Protein AF-A0A178X911-F1 (afdb_monomer)

Nearest PDB structures (foldseek):
  9etn-assembly1_A  TM=5.169E-01  e=2.198E-03  Mus musculus
  8qx8-assembly1_A  TM=4.853E-01  e=6.079E+00  Saccharomyces cerevisiae
  7n9f-assembly1_e  TM=3.661E-01  e=4.389E+00  Saccharomyces cerevisiae
  4buj-assembly2_H  TM=4.166E-01  e=6.418E+00  Saccharomyces cerevisiae S288C
  3ei3-assembly1_A  TM=2.726E-01  e=3.346E+00  Homo sapiens

Mean predicted aligned error: 11.57 Å

Radius of gyration: 20.61 Å; Cα contacts (8 Å, |Δi|>4): 401; chains: 1; bounding box: 61×50×38 Å

Solvent-accessible surface area (backbone atoms only — not comparable to full-atom values): 11029 Å² total; per-residue (Å²): 137,66,86,48,80,48,73,46,101,82,73,49,73,49,86,52,80,59,61,77,44,101,82,69,53,78,57,88,73,91,62,92,77,52,88,87,72,81,51,74,84,71,91,68,55,75,89,32,54,48,74,44,25,56,84,43,82,86,43,62,14,51,30,45,40,38,73,42,35,17,28,32,39,26,43,53,45,87,58,60,95,84,44,80,43,70,50,80,39,68,48,38,37,80,42,45,99,89,44,29,47,86,34,50,45,71,35,26,63,86,44,80,61,23,30,15,48,29,43,39,36,72,37,37,21,24,34,35,29,43,55,68,70,40,94,32,83,48,36,65,49,80,38,76,51,40,28,46,73,68,77,43,56,22,88,37,55,48,60,47,53,79,86,74,79,62,26,26,16,49,30,42,56,44,91,91,74,50,73,49,76,46,82,61,82,86,63,81,78

Sequence (189 aa):
MHTWRAPDAKGGTHNVEFNSGPNGEQKLITRPVDVATGKLFDDTPPEAIRFADVDGNGYDDYLRVGENGSIHAYFTLPTKDNVPTWDPHLSWAPGVFYGSREKLRMADVDGDGKADYLMVGNKGAVHAYLNKGGRGIGGFEEHRYFVKETGYPGVKSAFRDISGDGKADYIVLYKGGSVRCWLNEGGNL

pLDDT: mean 78.59, std 22.21, range [31.78, 97.62]

Foldseek 3Di:
DDWDWDADPVRDTDTADFDQDPVRDTDRDPDDQDPAPRDDPPPQDPLQWDWFAAQLPPGTWIWGADQLRFIWTWHFDDDDPPDTDTDTQGRQDVHDPNAGSLQWDWFAAQLPSHTWTWGADQQGFIWIFHAQNDRHHDRTDTDGRLDPRPRHGSSQWDWDPPVPPSHTWIWGADPPGDIDTDDRPPDRD

Secondary structure (DSSP, 8-state):
--EEEEEPTTS-EEEEE--B-TT--B----S---TTTSS---S--GGGEEEE-SSSSSSPEEEEE-TTS-EEEEEEEEEETTEEEEEEEEEEE---TT--TTTEEEE-SSSSSS-EEEEE-TTS-EEEEEE---SSS--EEEEEEEE---SS-GGGEEEE-SSSSSSPEEEEEPTTS-EEEE---SS--

Structure (mmCIF, N/CA/C/O backbone):
data_AF-A0A178X911-F1
#
_entry.id   AF-A0A178X911-F1
#
loop_
_atom_site.group_PDB
_atom_site.id
_atom_site.type_symbol
_atom_site.label_atom_id
_atom_site.label_alt_id
_atom_site.label_comp_id
_atom_site.label_asym_id
_atom_site.label_entity_id
_atom_site.label_seq_id
_atom_site.pdbx_PDB_ins_code
_atom_site.Cartn_x
_atom_site.Cartn_y
_atom_site.Cartn_z
_atom_site.occupancy
_atom_site.B_iso_or_equiv
_atom_site.auth_seq_id
_atom_site.auth_comp_id
_atom_site.auth_asym_id
_atom_site.auth_atom_id
_atom_site.pdbx_PDB_model_num
ATOM 1 N N . MET A 1 1 ? 36.330 -16.678 -12.112 1.00 43.12 1 MET A N 1
ATOM 2 C CA . MET A 1 1 ? 34.968 -17.245 -12.047 1.00 43.12 1 MET A CA 1
ATOM 3 C C . MET A 1 1 ? 34.933 -18.404 -13.025 1.00 43.12 1 MET A C 1
ATOM 5 O O . MET A 1 1 ? 35.179 -18.179 -14.202 1.00 43.12 1 MET A O 1
ATOM 9 N N . HIS A 1 2 ? 34.782 -19.635 -12.541 1.00 34.50 2 HIS A N 1
ATOM 10 C CA . HIS A 1 2 ? 34.729 -20.819 -13.398 1.00 34.50 2 HIS A CA 1
ATOM 11 C C . HIS A 1 2 ? 33.322 -21.396 -13.314 1.00 34.50 2 HIS A C 1
ATOM 13 O O . HIS A 1 2 ? 32.857 -21.712 -12.223 1.00 34.50 2 HIS A O 1
ATOM 19 N N . THR A 1 3 ? 32.645 -21.504 -14.452 1.00 35.66 3 THR A N 1
ATOM 20 C CA . THR A 1 3 ? 31.351 -22.172 -14.555 1.00 35.66 3 THR A CA 1
ATOM 21 C C . THR A 1 3 ? 31.585 -23.656 -14.813 1.00 35.66 3 THR A C 1
ATOM 23 O O . THR A 1 3 ? 32.314 -24.032 -15.729 1.00 35.66 3 THR A O 1
ATOM 26 N N . TRP A 1 4 ? 30.982 -24.507 -13.987 1.00 34.03 4 TRP A N 1
ATOM 27 C CA . TRP A 1 4 ? 30.954 -25.953 -14.196 1.00 34.03 4 TRP A CA 1
ATOM 28 C C . TRP A 1 4 ? 29.507 -26.422 -14.313 1.00 34.03 4 TRP A C 1
ATOM 30 O O . TRP A 1 4 ? 28.627 -25.949 -13.593 1.00 34.03 4 TRP A O 1
ATOM 40 N N . ARG A 1 5 ? 29.265 -27.364 -15.229 1.00 39.50 5 ARG A N 1
ATOM 41 C CA . ARG A 1 5 ? 27.977 -28.049 -15.354 1.00 39.50 5 ARG A CA 1
ATOM 42 C C . ARG A 1 5 ? 28.034 -29.325 -14.531 1.00 39.50 5 ARG A C 1
ATOM 44 O O . ARG A 1 5 ? 28.819 -30.215 -14.850 1.00 39.50 5 ARG A O 1
ATOM 51 N N . ALA A 1 6 ? 27.207 -29.410 -13.496 1.00 36.78 6 ALA A N 1
ATOM 52 C CA . ALA A 1 6 ? 26.995 -30.651 -12.765 1.00 36.78 6 ALA A CA 1
ATOM 53 C C . ALA A 1 6 ? 25.655 -31.273 -13.201 1.00 36.78 6 ALA A C 1
ATOM 55 O O . ALA A 1 6 ? 24.658 -30.548 -13.285 1.00 36.78 6 ALA A O 1
ATOM 56 N N . PRO A 1 7 ? 25.615 -32.581 -13.507 1.00 36.97 7 PRO A N 1
ATOM 57 C CA . PRO A 1 7 ? 24.364 -33.294 -13.721 1.00 36.97 7 PRO A CA 1
ATOM 58 C C . PRO A 1 7 ? 23.644 -33.515 -12.383 1.00 36.97 7 PRO A C 1
ATOM 60 O O . PRO A 1 7 ? 24.270 -33.862 -11.381 1.00 36.97 7 PRO A O 1
ATOM 63 N N . ASP A 1 8 ? 22.329 -33.324 -12.364 1.00 45.06 8 ASP A N 1
ATOM 64 C CA . ASP A 1 8 ? 21.469 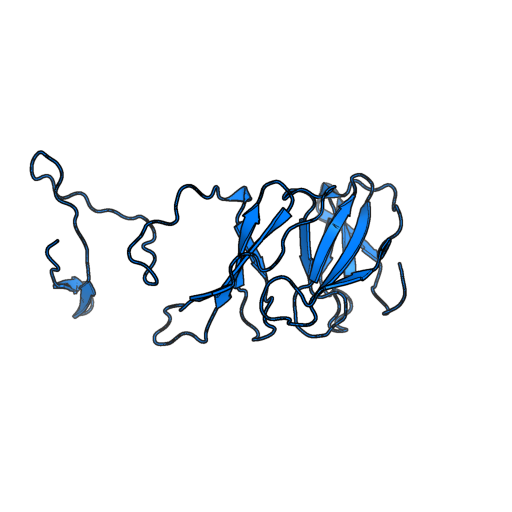-33.700 -11.249 1.00 45.06 8 ASP A CA 1
ATOM 65 C C . ASP A 1 8 ? 21.084 -35.190 -11.312 1.00 45.06 8 ASP A C 1
ATOM 67 O O . ASP A 1 8 ? 21.304 -35.890 -12.306 1.00 45.06 8 ASP A O 1
ATOM 71 N N . ALA A 1 9 ? 20.476 -35.687 -10.231 1.00 38.25 9 ALA A N 1
ATOM 72 C CA . ALA A 1 9 ? 20.056 -37.084 -10.094 1.00 38.25 9 ALA A CA 1
ATOM 73 C C . ALA A 1 9 ? 18.941 -37.516 -11.076 1.00 38.25 9 ALA A C 1
ATOM 75 O O . ALA A 1 9 ? 18.561 -38.685 -11.091 1.00 38.25 9 ALA A O 1
ATOM 76 N N . LYS A 1 10 ? 18.406 -36.590 -11.881 1.00 40.84 10 LYS A N 1
ATOM 77 C CA . LYS A 1 10 ? 17.393 -36.816 -12.920 1.00 40.84 10 LYS A CA 1
ATOM 78 C C . LYS A 1 10 ? 17.924 -36.528 -14.335 1.00 40.84 10 LYS A C 1
ATOM 80 O O . LYS A 1 10 ? 17.150 -36.592 -15.287 1.00 40.84 10 LYS A O 1
ATOM 85 N N . GLY A 1 11 ? 19.224 -36.262 -14.492 1.00 36.69 11 GLY A N 1
ATOM 86 C CA . GLY A 1 11 ? 19.869 -36.011 -15.783 1.00 36.69 11 GLY A CA 1
ATOM 87 C C . GLY A 1 11 ? 19.767 -34.568 -16.300 1.00 36.69 11 GLY A C 1
ATOM 88 O O . GLY A 1 11 ? 20.160 -34.315 -17.438 1.00 36.69 11 GLY A O 1
ATOM 89 N N . GLY A 1 12 ? 19.274 -33.619 -15.501 1.00 31.78 12 GLY A N 1
ATOM 90 C CA . GLY A 1 12 ? 19.315 -32.187 -15.806 1.00 31.78 12 GLY A CA 1
ATOM 91 C C . GLY A 1 12 ? 20.693 -31.589 -15.516 1.00 31.78 12 GLY A C 1
ATOM 92 O O . GLY A 1 12 ? 21.381 -32.025 -14.600 1.00 31.78 12 GLY A O 1
ATOM 93 N N . THR A 1 13 ? 21.140 -30.591 -16.283 1.00 33.53 13 THR A N 1
ATOM 94 C CA . THR A 1 13 ? 22.372 -29.845 -15.961 1.00 33.53 13 THR A CA 1
ATOM 95 C C . THR A 1 13 ? 22.021 -28.467 -15.423 1.00 33.53 13 THR A C 1
ATOM 97 O O . THR A 1 13 ? 21.429 -27.672 -16.153 1.00 33.53 13 THR A O 1
ATOM 100 N N . HIS A 1 14 ? 22.437 -28.161 -14.195 1.00 40.31 14 HIS A N 1
ATOM 101 C CA . HIS A 1 14 ? 22.302 -26.827 -13.607 1.00 40.31 14 HIS A CA 1
ATOM 102 C C . HIS A 1 14 ? 23.665 -26.130 -13.542 1.00 40.31 14 HIS A C 1
ATOM 104 O O . HIS A 1 14 ? 24.696 -26.765 -13.301 1.00 40.31 14 HIS A O 1
ATOM 110 N N . ASN A 1 15 ? 23.670 -24.814 -13.760 1.00 39.78 15 ASN A N 1
ATOM 111 C CA . ASN A 1 15 ? 24.849 -23.994 -13.510 1.00 39.78 15 ASN A CA 1
ATOM 112 C C . ASN A 1 15 ? 24.979 -23.813 -11.996 1.00 39.78 15 ASN A C 1
ATOM 114 O O . ASN A 1 15 ? 24.085 -23.253 -11.365 1.00 39.78 15 ASN A O 1
ATOM 118 N N . VAL A 1 16 ? 26.075 -24.303 -11.420 1.00 43.97 16 VAL A N 1
ATOM 119 C CA . VAL A 1 16 ? 26.407 -24.076 -10.010 1.00 43.97 16 VAL A CA 1
ATOM 120 C C . VAL A 1 16 ? 27.638 -23.185 -9.971 1.00 43.97 16 VAL A C 1
ATOM 122 O O . VAL A 1 16 ? 28.676 -23.522 -10.544 1.00 43.97 16 VAL A O 1
ATOM 125 N N . GLU A 1 17 ? 27.517 -22.035 -9.318 1.00 42.16 17 GLU A N 1
ATOM 126 C CA . GLU A 1 17 ? 28.634 -21.117 -9.125 1.00 42.16 17 GLU A CA 1
ATOM 127 C C . GLU A 1 17 ? 29.285 -21.357 -7.763 1.00 42.16 17 GLU A C 1
ATOM 129 O O . GLU A 1 17 ? 28.627 -21.365 -6.723 1.00 42.16 17 GLU A O 1
ATOM 134 N N . PHE A 1 18 ? 30.604 -21.538 -7.774 1.00 45.41 18 PHE A N 1
ATOM 135 C CA . PHE A 1 18 ? 31.425 -21.618 -6.572 1.00 45.41 18 PHE A CA 1
ATOM 136 C C . PHE A 1 18 ? 32.312 -20.378 -6.495 1.00 45.41 18 PHE A C 1
ATOM 138 O O . PHE A 1 18 ? 32.916 -19.984 -7.496 1.00 45.41 18 PHE A O 1
ATOM 145 N N . ASN A 1 19 ? 32.442 -19.791 -5.303 1.00 42.62 19 ASN A N 1
ATOM 146 C CA . ASN A 1 19 ? 33.480 -18.799 -5.041 1.00 42.62 19 ASN A CA 1
ATOM 147 C C . ASN A 1 19 ? 34.673 -19.478 -4.359 1.00 42.62 19 ASN A C 1
ATOM 149 O O . ASN A 1 19 ? 34.491 -20.246 -3.413 1.00 42.62 19 ASN A O 1
ATOM 153 N N . SER A 1 20 ? 35.888 -19.205 -4.829 1.00 47.56 20 SER A N 1
ATOM 154 C CA . SER A 1 20 ? 37.109 -19.703 -4.197 1.00 47.56 20 SER A CA 1
ATOM 155 C C . SER A 1 20 ? 37.426 -18.846 -2.974 1.00 47.56 20 SER A C 1
ATOM 157 O O . SER A 1 20 ? 37.752 -17.666 -3.117 1.00 47.56 20 SER A O 1
ATOM 159 N N . GLY A 1 21 ? 37.332 -19.425 -1.775 1.00 44.38 21 GLY A N 1
ATOM 160 C CA . GLY A 1 21 ? 37.846 -18.782 -0.566 1.00 44.38 21 GLY A CA 1
ATOM 161 C C . GLY A 1 21 ? 39.379 -18.638 -0.600 1.00 44.38 21 GLY A C 1
ATOM 162 O O . GLY A 1 21 ? 40.033 -19.308 -1.404 1.00 44.38 21 GLY A O 1
ATOM 163 N N . PRO A 1 22 ? 39.979 -17.831 0.300 1.00 41.81 22 PRO A N 1
ATOM 164 C CA . PRO A 1 22 ? 41.429 -17.580 0.351 1.00 41.81 22 PRO A CA 1
ATOM 165 C C . PRO A 1 22 ? 42.292 -18.847 0.463 1.00 41.81 22 PRO A C 1
ATOM 167 O O . PRO A 1 22 ? 43.467 -18.824 0.114 1.00 41.81 22 PRO A O 1
ATOM 170 N N . ASN A 1 23 ? 41.693 -19.953 0.915 1.00 45.06 23 ASN A N 1
ATOM 171 C CA . ASN A 1 23 ? 42.359 -21.227 1.177 1.00 45.06 23 ASN A CA 1
ATOM 172 C C . ASN A 1 23 ? 41.886 -22.365 0.250 1.00 45.06 23 ASN A C 1
ATOM 174 O O . ASN A 1 23 ? 42.107 -23.532 0.554 1.00 45.06 23 ASN A O 1
ATOM 178 N N . GLY A 1 24 ? 41.195 -22.060 -0.855 1.00 49.16 24 GLY A N 1
ATOM 179 C CA . GLY A 1 24 ? 40.747 -23.080 -1.814 1.00 49.16 24 GLY A CA 1
ATOM 180 C C . GLY A 1 24 ? 39.562 -23.943 -1.356 1.00 49.16 24 GLY A C 1
ATOM 181 O O . GLY A 1 24 ? 39.197 -24.887 -2.053 1.00 49.16 24 GLY A O 1
ATOM 182 N N . GLU A 1 25 ? 38.925 -23.620 -0.227 1.00 40.38 25 GLU A N 1
ATOM 183 C CA . GLU A 1 25 ? 37.684 -24.278 0.193 1.00 40.38 25 GLU A CA 1
ATOM 184 C C . GLU A 1 25 ? 36.529 -23.904 -0.749 1.00 40.38 25 GLU A C 1
ATOM 186 O O . GLU A 1 25 ? 36.184 -22.729 -0.909 1.00 40.38 25 GLU A O 1
ATOM 191 N N . GLN A 1 26 ? 35.919 -24.917 -1.370 1.00 42.16 26 GLN A N 1
ATOM 192 C CA . GLN A 1 26 ? 34.682 -24.779 -2.134 1.00 42.16 26 GLN A CA 1
ATOM 193 C C . GLN A 1 26 ? 33.500 -24.868 -1.168 1.00 42.16 26 GLN A C 1
ATOM 195 O O . GLN A 1 26 ? 33.176 -25.941 -0.660 1.00 42.16 26 GLN A O 1
ATOM 200 N N . LYS A 1 27 ? 32.851 -23.735 -0.890 1.00 38.88 27 LYS A N 1
ATOM 201 C CA . LYS A 1 27 ? 31.657 -23.693 -0.040 1.00 38.88 27 LYS A CA 1
ATOM 202 C C . LYS A 1 27 ? 30.404 -23.675 -0.909 1.00 38.88 27 LYS A C 1
ATOM 204 O O . LYS A 1 27 ? 30.253 -22.789 -1.746 1.00 38.88 27 LYS A O 1
ATOM 209 N N . LEU A 1 28 ? 29.495 -24.627 -0.687 1.00 36.81 28 LEU A N 1
ATOM 210 C CA . LEU A 1 28 ? 28.161 -24.616 -1.288 1.00 36.81 28 LEU A CA 1
ATOM 211 C C . LEU A 1 28 ? 27.399 -23.393 -0.751 1.00 36.81 28 LEU A C 1
ATOM 213 O O . LEU A 1 28 ? 27.087 -23.322 0.439 1.00 36.81 28 LEU A O 1
ATOM 217 N N . ILE A 1 29 ? 27.132 -22.404 -1.604 1.00 39.94 29 ILE A N 1
ATOM 218 C CA . ILE A 1 29 ? 26.310 -21.246 -1.238 1.00 39.94 29 ILE A CA 1
ATOM 219 C C . ILE A 1 29 ? 24.855 -21.600 -1.558 1.00 39.94 29 ILE A C 1
ATOM 221 O O . ILE A 1 29 ? 24.422 -21.495 -2.695 1.00 39.94 29 ILE A O 1
ATOM 225 N N . THR A 1 30 ? 24.081 -22.017 -0.555 1.00 35.69 30 THR A N 1
ATOM 226 C CA . THR A 1 30 ? 22.633 -22.278 -0.686 1.00 35.69 30 THR A CA 1
ATOM 227 C C . THR A 1 30 ? 21.793 -21.027 -0.408 1.00 35.69 30 THR A C 1
ATOM 229 O O . THR A 1 30 ? 20.765 -21.101 0.265 1.00 35.69 30 THR A O 1
ATOM 232 N N . ARG A 1 31 ? 22.246 -19.846 -0.843 1.00 38.12 31 ARG A N 1
ATOM 233 C CA . ARG A 1 31 ? 21.431 -18.622 -0.754 1.00 38.12 31 ARG A CA 1
ATOM 234 C C . ARG A 1 31 ? 20.661 -18.463 -2.068 1.00 38.12 31 ARG A C 1
ATOM 236 O O . ARG A 1 31 ? 21.235 -18.798 -3.101 1.00 38.12 31 ARG A O 1
ATOM 243 N N . PRO A 1 32 ? 19.408 -17.974 -2.055 1.00 37.78 32 PRO A N 1
ATOM 244 C CA . PRO A 1 32 ? 18.691 -17.667 -3.289 1.00 37.78 32 PRO A CA 1
ATOM 245 C C . PRO A 1 32 ? 19.542 -16.708 -4.131 1.00 37.78 32 PRO A C 1
ATOM 247 O O . PRO A 1 32 ? 19.871 -15.612 -3.679 1.00 37.78 32 PRO A O 1
ATOM 250 N N . VAL A 1 33 ? 19.973 -17.168 -5.304 1.00 37.62 33 VAL A N 1
ATOM 251 C CA . VAL A 1 33 ? 20.734 -16.380 -6.278 1.00 37.62 33 VAL A CA 1
ATOM 252 C C . VAL A 1 33 ? 19.734 -15.613 -7.140 1.00 37.62 33 VAL A C 1
ATOM 254 O O . VAL A 1 33 ? 18.776 -16.201 -7.638 1.00 37.62 33 VAL A O 1
ATOM 257 N N . ASP A 1 34 ? 19.962 -14.312 -7.313 1.00 49.03 34 ASP A N 1
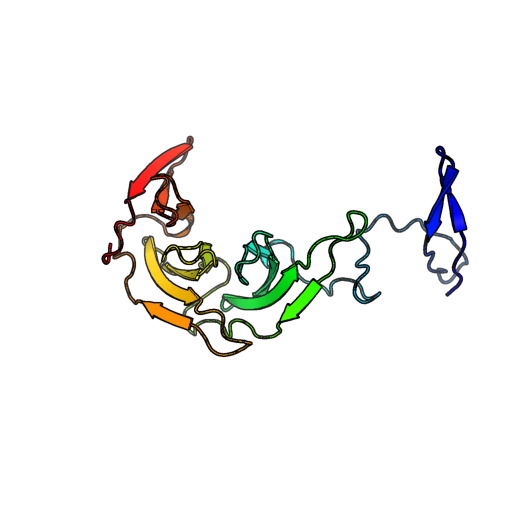ATOM 258 C CA . ASP A 1 34 ? 19.263 -13.486 -8.298 1.00 49.03 34 ASP A CA 1
ATOM 259 C C . ASP A 1 34 ? 19.842 -13.751 -9.700 1.00 49.03 34 ASP A C 1
ATOM 261 O O . ASP A 1 34 ? 21.039 -13.563 -9.929 1.00 49.03 34 ASP A O 1
ATOM 265 N N . VAL A 1 35 ? 19.003 -14.178 -10.645 1.00 46.59 35 VAL A N 1
ATOM 266 C CA . VAL A 1 35 ? 19.391 -14.434 -12.045 1.00 46.59 35 VAL A CA 1
ATOM 267 C C . VAL A 1 35 ? 19.388 -13.138 -12.878 1.00 46.59 35 VAL A C 1
ATOM 269 O O . VAL A 1 35 ? 19.929 -13.120 -13.980 1.00 46.59 35 VAL A O 1
ATOM 272 N N . ALA A 1 36 ? 18.845 -12.029 -12.364 1.00 41.38 36 ALA A N 1
ATOM 273 C CA . ALA A 1 36 ? 18.692 -10.794 -13.132 1.00 41.38 36 ALA A CA 1
ATOM 274 C C . ALA A 1 36 ? 19.947 -9.901 -13.155 1.00 41.38 36 ALA A C 1
ATOM 276 O O . ALA A 1 36 ? 20.113 -9.122 -14.091 1.00 41.38 36 ALA A O 1
ATOM 277 N N . THR A 1 37 ? 20.854 -9.992 -12.171 1.00 42.38 37 THR A N 1
ATOM 278 C CA . THR A 1 37 ? 22.026 -9.086 -12.115 1.00 42.38 37 THR A CA 1
ATOM 279 C C . THR A 1 37 ? 23.359 -9.726 -11.723 1.00 42.38 37 THR A C 1
ATOM 281 O O . THR A 1 37 ? 24.391 -9.061 -11.817 1.00 42.38 37 THR A O 1
ATOM 284 N N . GLY A 1 38 ? 23.387 -10.982 -11.258 1.00 40.19 38 GLY A N 1
ATOM 285 C CA . GLY A 1 38 ? 24.614 -11.590 -10.715 1.00 40.19 38 GLY A CA 1
ATOM 286 C C . GLY A 1 38 ? 25.188 -10.854 -9.492 1.00 40.19 38 GLY A C 1
ATOM 287 O O . GLY A 1 38 ? 26.290 -11.164 -9.037 1.00 40.19 38 GLY A O 1
ATOM 288 N N . LYS A 1 39 ? 24.454 -9.882 -8.937 1.00 42.16 39 LYS A N 1
ATOM 289 C CA . LYS A 1 39 ? 24.741 -9.240 -7.662 1.00 42.16 39 LYS A CA 1
ATOM 290 C C . LYS A 1 39 ? 23.682 -9.664 -6.661 1.00 42.16 39 LYS A C 1
ATOM 292 O O . LYS A 1 39 ? 22.492 -9.693 -6.952 1.00 42.16 39 LYS A O 1
ATOM 297 N N . LEU A 1 40 ? 24.166 -10.008 -5.472 1.00 42.91 40 LEU A N 1
ATOM 298 C CA . LEU A 1 40 ? 23.360 -10.225 -4.281 1.00 42.91 40 LEU A CA 1
ATOM 299 C C . LEU A 1 40 ? 22.368 -9.062 -4.146 1.00 42.91 40 LEU A C 1
ATOM 301 O O . LEU A 1 40 ? 22.743 -7.914 -4.385 1.00 42.91 40 LEU A O 1
ATOM 305 N N . PHE A 1 41 ? 21.126 -9.337 -3.748 1.00 50.38 41 PHE A N 1
ATOM 306 C CA . PHE A 1 41 ? 20.273 -8.293 -3.193 1.00 50.38 41 PHE A CA 1
ATOM 307 C C . PHE A 1 41 ? 21.050 -7.648 -2.031 1.00 50.38 41 PHE A C 1
ATOM 309 O O . PHE A 1 41 ? 21.149 -8.245 -0.962 1.00 50.38 41 PHE A O 1
ATOM 316 N N . ASP A 1 42 ? 21.669 -6.487 -2.274 1.00 53.91 42 ASP A N 1
ATOM 317 C CA . ASP A 1 42 ? 22.317 -5.658 -1.254 1.00 53.91 42 ASP A CA 1
ATOM 318 C C . ASP A 1 42 ? 21.370 -5.525 -0.058 1.00 53.91 42 ASP A C 1
ATOM 320 O O . ASP A 1 42 ? 20.217 -5.155 -0.292 1.00 53.91 42 ASP A O 1
ATOM 324 N N . ASP A 1 43 ? 21.852 -5.857 1.151 1.00 63.91 43 ASP A N 1
ATOM 325 C CA . ASP A 1 43 ? 21.446 -5.512 2.535 1.00 63.91 43 ASP A CA 1
ATOM 326 C C . ASP A 1 43 ? 19.990 -5.075 2.832 1.00 63.91 43 ASP A C 1
ATOM 328 O O . ASP A 1 43 ? 19.713 -4.449 3.854 1.00 63.91 43 ASP A O 1
ATOM 332 N N . THR A 1 44 ? 19.026 -5.403 1.973 1.00 73.00 44 THR A N 1
ATOM 333 C CA . THR A 1 44 ? 17.635 -4.972 2.083 1.00 73.00 44 THR A CA 1
ATOM 334 C C . THR A 1 44 ? 16.969 -5.911 3.074 1.00 73.00 44 THR A C 1
ATOM 336 O O . THR A 1 44 ? 16.857 -7.110 2.797 1.00 73.00 44 THR A O 1
ATOM 339 N N . PRO A 1 45 ? 16.555 -5.417 4.245 1.00 82.38 45 PRO A N 1
ATOM 340 C CA . PRO A 1 45 ? 16.086 -6.304 5.283 1.00 82.38 45 PRO A CA 1
ATOM 341 C C . PRO A 1 45 ? 14.673 -6.811 4.933 1.00 82.38 45 PRO A C 1
ATOM 343 O O . PRO A 1 45 ? 13.925 -6.106 4.247 1.00 82.38 45 PRO A O 1
ATOM 346 N N . PRO A 1 46 ? 14.276 -8.022 5.365 1.00 84.56 46 PRO A N 1
ATOM 347 C CA . PRO A 1 46 ? 13.003 -8.629 4.966 1.00 84.56 46 PRO A CA 1
ATOM 348 C C . PRO A 1 46 ? 11.771 -7.745 5.213 1.00 84.56 46 PRO A C 1
ATOM 350 O O . PRO A 1 46 ? 10.832 -7.746 4.422 1.00 84.56 46 PRO A O 1
ATOM 353 N N . GLU A 1 47 ? 11.771 -6.936 6.272 1.00 86.75 47 GLU A N 1
ATOM 354 C CA . GLU A 1 47 ? 10.689 -6.004 6.599 1.00 86.75 47 GLU A CA 1
ATOM 355 C C . GLU A 1 47 ? 10.547 -4.826 5.620 1.00 86.75 47 GLU A C 1
ATOM 357 O O . GLU A 1 47 ? 9.520 -4.139 5.636 1.00 86.75 47 GLU A O 1
ATOM 362 N N . ALA A 1 48 ? 11.543 -4.590 4.765 1.00 91.19 48 ALA A N 1
ATOM 363 C CA . ALA A 1 48 ? 11.491 -3.622 3.674 1.00 91.19 48 ALA A CA 1
ATOM 364 C C . ALA A 1 48 ? 10.898 -4.213 2.384 1.00 91.19 48 ALA A C 1
ATOM 366 O O . ALA A 1 48 ? 10.742 -3.483 1.411 1.00 91.19 48 ALA A O 1
ATOM 367 N N . ILE A 1 49 ? 10.563 -5.506 2.351 1.00 92.19 49 ILE A N 1
ATOM 368 C CA . ILE A 1 49 ? 10.038 -6.163 1.150 1.00 92.19 49 ILE A CA 1
ATOM 369 C C . ILE A 1 49 ? 8.513 -6.202 1.173 1.00 92.19 49 ILE A C 1
ATOM 371 O O . ILE A 1 49 ? 7.896 -6.511 2.198 1.00 92.19 49 ILE A O 1
ATOM 375 N N . ARG A 1 50 ? 7.890 -5.886 0.038 1.00 92.94 50 ARG A N 1
ATOM 376 C CA . ARG A 1 50 ? 6.457 -6.094 -0.215 1.00 92.94 50 ARG A CA 1
ATOM 377 C C . ARG A 1 50 ? 6.271 -6.786 -1.565 1.00 92.94 50 ARG A C 1
ATOM 379 O O . ARG A 1 50 ? 7.162 -6.736 -2.408 1.00 92.94 50 ARG A O 1
ATOM 386 N N . PHE A 1 51 ? 5.104 -7.398 -1.726 1.00 93.50 51 PHE A N 1
ATOM 387 C CA . PHE A 1 51 ? 4.627 -7.971 -2.978 1.00 93.50 51 PHE A CA 1
ATOM 388 C C . PHE A 1 51 ? 3.243 -7.407 -3.273 1.00 93.50 51 PHE A C 1
ATOM 390 O O . PHE A 1 51 ? 2.417 -7.351 -2.354 1.00 93.50 51 PHE A O 1
ATOM 397 N N . ALA A 1 52 ? 3.047 -6.929 -4.496 1.00 94.94 52 ALA A N 1
ATOM 398 C CA . ALA A 1 52 ? 1.763 -6.480 -5.022 1.00 94.94 52 ALA A CA 1
ATOM 399 C C . ALA A 1 52 ? 1.876 -6.286 -6.537 1.00 94.94 52 ALA A C 1
ATOM 401 O O . ALA A 1 52 ? 2.902 -5.787 -6.989 1.00 94.94 52 ALA A O 1
ATOM 402 N N . ASP A 1 53 ? 0.834 -6.632 -7.284 1.00 94.50 53 ASP A N 1
ATOM 403 C CA . ASP A 1 53 ? 0.696 -6.296 -8.706 1.00 94.50 53 ASP A CA 1
ATOM 404 C C . ASP A 1 53 ? 0.529 -4.776 -8.871 1.00 94.50 53 ASP A C 1
ATOM 406 O O . ASP A 1 53 ? -0.538 -4.231 -8.589 1.00 94.50 53 ASP A O 1
ATOM 410 N N . VAL A 1 54 ? 1.598 -4.059 -9.228 1.00 94.44 54 VAL A N 1
ATOM 411 C CA . VAL A 1 54 ? 1.583 -2.592 -9.377 1.00 94.44 54 VAL A CA 1
ATOM 412 C C . VAL A 1 54 ? 1.591 -2.144 -10.838 1.00 94.44 54 VAL A C 1
ATOM 414 O O . VAL A 1 54 ? 1.367 -0.960 -11.104 1.00 94.44 54 VAL A O 1
ATOM 417 N N . ASP A 1 55 ? 1.823 -3.045 -11.790 1.00 92.88 55 ASP A N 1
ATOM 418 C CA . ASP A 1 55 ? 1.731 -2.750 -13.223 1.00 92.88 55 ASP A CA 1
ATOM 419 C C . ASP A 1 55 ? 0.415 -3.234 -13.867 1.00 92.88 55 ASP A C 1
ATOM 421 O O . ASP A 1 55 ? 0.064 -2.781 -14.962 1.00 92.88 55 ASP A O 1
ATOM 425 N N . GLY A 1 56 ? -0.365 -4.047 -13.150 1.00 92.62 56 GLY A N 1
ATOM 426 C CA . GLY A 1 56 ? -1.687 -4.540 -13.529 1.00 92.62 56 GLY A CA 1
ATOM 427 C C . GLY A 1 56 ? -1.630 -5.740 -14.466 1.00 92.62 56 GLY A C 1
ATOM 428 O O . GLY A 1 56 ? -2.565 -5.961 -15.243 1.00 92.62 56 GLY A O 1
ATOM 429 N N . ASN A 1 57 ? -0.515 -6.470 -14.480 1.00 90.44 57 ASN A N 1
ATOM 430 C CA . ASN A 1 57 ? -0.298 -7.578 -15.404 1.00 90.44 57 ASN A CA 1
ATOM 431 C C . ASN A 1 57 ? -0.786 -8.941 -14.868 1.00 90.44 57 ASN A C 1
ATOM 433 O O . ASN A 1 57 ? -0.719 -9.943 -15.591 1.00 90.44 57 ASN A O 1
ATOM 437 N N . GLY A 1 58 ? -1.302 -8.978 -13.636 1.00 89.81 58 GLY A N 1
ATOM 438 C CA . GLY A 1 58 ? -1.806 -10.165 -12.951 1.00 89.81 58 GLY A CA 1
ATOM 439 C C . GLY A 1 58 ? -0.757 -10.929 -12.135 1.00 89.81 58 GLY A C 1
ATOM 440 O O . GLY A 1 58 ? -1.088 -11.972 -11.563 1.00 89.81 58 GLY A O 1
ATOM 441 N N . TYR A 1 59 ? 0.490 -10.458 -12.080 1.00 88.81 59 TYR A N 1
ATOM 442 C CA . TYR A 1 59 ? 1.563 -11.013 -11.259 1.00 88.81 59 TYR A CA 1
ATOM 443 C C . TYR A 1 59 ? 1.939 -10.032 -10.150 1.00 88.81 59 TYR A C 1
ATOM 445 O O . TYR A 1 59 ? 2.090 -8.842 -10.383 1.00 88.81 59 TYR A O 1
ATOM 453 N N . ASP A 1 60 ? 2.167 -10.541 -8.939 1.00 91.44 60 ASP A N 1
ATOM 454 C CA . ASP A 1 60 ? 2.738 -9.706 -7.885 1.00 91.44 60 ASP A CA 1
ATOM 455 C C . ASP A 1 60 ? 4.168 -9.276 -8.247 1.00 91.44 60 ASP A C 1
ATOM 457 O O . ASP A 1 60 ? 5.016 -10.104 -8.600 1.00 91.44 60 ASP A O 1
ATOM 461 N N . ASP A 1 61 ? 4.458 -7.992 -8.064 1.00 91.69 61 ASP A N 1
ATOM 462 C CA . ASP A 1 61 ? 5.776 -7.408 -8.277 1.00 91.69 61 ASP A CA 1
ATOM 463 C C . ASP A 1 61 ? 6.598 -7.386 -6.991 1.00 91.69 61 ASP A C 1
ATOM 465 O O . ASP A 1 61 ? 6.071 -7.342 -5.876 1.00 91.69 61 ASP A O 1
ATOM 469 N N . TYR A 1 62 ? 7.923 -7.373 -7.129 1.00 91.50 62 TYR A N 1
ATOM 470 C CA . TYR A 1 62 ? 8.830 -7.272 -5.993 1.00 91.50 62 TYR A CA 1
ATOM 471 C C . TYR A 1 62 ? 9.092 -5.803 -5.675 1.00 91.50 62 TYR A C 1
ATOM 473 O O . TYR A 1 62 ? 9.604 -5.048 -6.503 1.00 91.50 62 TYR A O 1
ATOM 481 N N . LEU A 1 63 ? 8.780 -5.390 -4.449 1.00 92.69 63 LEU A N 1
ATOM 482 C CA . LEU A 1 63 ? 8.881 -3.998 -4.026 1.00 92.69 63 LEU A CA 1
ATOM 483 C C . LEU A 1 63 ? 9.900 -3.854 -2.897 1.00 92.69 63 LEU A C 1
ATOM 485 O O . LEU A 1 63 ? 9.791 -4.509 -1.855 1.00 92.69 63 LEU A O 1
ATOM 489 N N . ARG A 1 64 ? 10.860 -2.938 -3.068 1.00 92.12 64 ARG A N 1
ATOM 490 C CA . ARG A 1 64 ? 11.758 -2.501 -1.989 1.00 92.12 64 ARG A CA 1
ATOM 491 C C . ARG A 1 64 ? 11.267 -1.182 -1.418 1.00 92.12 64 ARG A C 1
ATOM 493 O O . ARG A 1 64 ? 11.240 -0.181 -2.131 1.00 92.12 64 ARG A O 1
ATOM 500 N N . VAL A 1 65 ? 10.935 -1.185 -0.133 1.00 93.88 65 VAL A N 1
ATOM 501 C CA . VAL A 1 65 ? 10.319 -0.063 0.574 1.00 93.88 65 VAL A CA 1
ATOM 502 C C . VAL A 1 65 ? 11.331 0.649 1.477 1.00 93.88 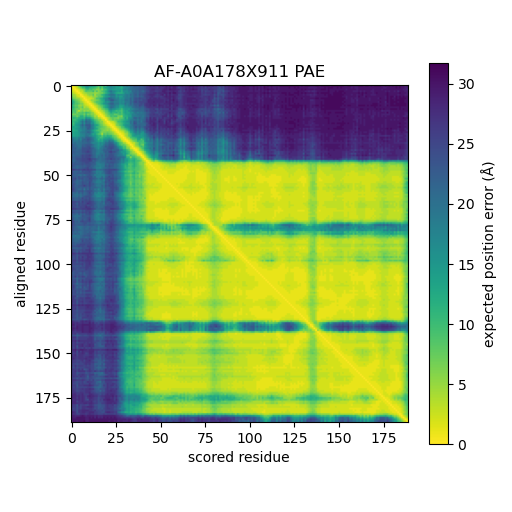65 VAL A C 1
ATOM 504 O O . VAL A 1 65 ? 11.855 0.078 2.438 1.00 93.88 65 VAL A O 1
ATOM 507 N N . GLY A 1 66 ? 11.585 1.926 1.200 1.00 92.56 66 GLY A N 1
ATOM 508 C CA . GLY A 1 66 ? 12.401 2.807 2.032 1.00 92.56 66 GLY A CA 1
ATOM 509 C C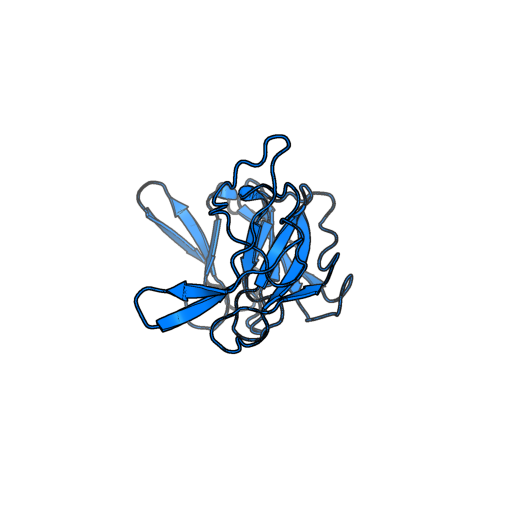 . GLY A 1 66 ? 11.743 3.127 3.376 1.00 92.56 66 GLY A C 1
ATOM 510 O O . GLY A 1 66 ? 10.550 2.922 3.574 1.00 92.56 66 GLY A O 1
ATOM 511 N N . GLU A 1 67 ? 12.512 3.631 4.342 1.00 93.00 67 GLU A N 1
ATOM 512 C CA . GLU A 1 67 ? 11.995 3.954 5.687 1.00 93.00 67 GLU A CA 1
ATOM 513 C C . GLU A 1 67 ? 10.834 4.956 5.668 1.00 93.00 67 GLU A C 1
ATOM 515 O O . GLU A 1 67 ? 9.867 4.771 6.401 1.00 93.00 67 GLU A O 1
ATOM 520 N N . ASN A 1 68 ? 10.879 5.949 4.774 1.00 92.19 68 ASN A N 1
ATOM 521 C CA . ASN A 1 68 ? 9.822 6.945 4.553 1.00 92.19 68 ASN A CA 1
ATOM 522 C C . ASN A 1 68 ? 8.648 6.423 3.694 1.00 92.19 68 ASN A C 1
ATOM 524 O O . ASN A 1 68 ? 7.767 7.188 3.300 1.00 92.19 68 ASN A O 1
ATOM 528 N N . GLY A 1 69 ? 8.653 5.132 3.357 1.00 94.12 69 GLY A N 1
ATOM 529 C CA . GLY A 1 69 ? 7.688 4.526 2.454 1.00 94.12 69 GLY A CA 1
ATOM 530 C C . GLY A 1 69 ? 7.949 4.806 0.974 1.00 94.12 69 GLY A C 1
ATOM 531 O O . GLY A 1 69 ? 7.023 4.631 0.196 1.00 94.12 69 GLY A O 1
ATOM 532 N N . SER A 1 70 ? 9.137 5.252 0.552 1.00 93.12 70 SER A N 1
ATOM 533 C CA . SER A 1 70 ? 9.506 5.235 -0.873 1.00 93.12 70 SER A CA 1
ATOM 534 C C . SER A 1 70 ? 9.557 3.806 -1.412 1.00 93.12 70 SER A C 1
ATOM 536 O O . SER A 1 70 ? 9.715 2.866 -0.638 1.00 93.12 70 SER A O 1
ATOM 538 N N . ILE A 1 71 ? 9.408 3.619 -2.723 1.00 92.69 71 ILE A N 1
ATOM 539 C CA . ILE A 1 71 ? 9.381 2.297 -3.351 1.00 92.69 71 ILE A CA 1
ATOM 540 C C . ILE A 1 71 ? 10.230 2.291 -4.622 1.00 92.69 71 ILE A C 1
ATOM 542 O O . ILE A 1 71 ? 10.043 3.118 -5.516 1.00 92.69 71 ILE A O 1
ATOM 546 N N . HIS A 1 72 ? 11.121 1.306 -4.714 1.00 90.25 72 HIS A N 1
ATOM 547 C CA . HIS A 1 72 ? 11.626 0.796 -5.988 1.00 90.25 72 HIS A CA 1
ATOM 548 C C . HIS A 1 72 ? 10.824 -0.456 -6.343 1.00 90.25 72 HIS A C 1
ATOM 550 O O . HIS A 1 72 ? 10.792 -1.395 -5.541 1.00 90.25 72 HIS A O 1
ATOM 556 N N . ALA A 1 73 ? 10.191 -0.460 -7.513 1.00 90.25 73 ALA A N 1
ATOM 557 C CA . ALA A 1 73 ? 9.423 -1.593 -8.004 1.00 90.25 73 ALA A CA 1
ATOM 558 C C . ALA A 1 73 ? 10.245 -2.387 -9.021 1.00 90.25 73 ALA A C 1
ATOM 560 O O . ALA A 1 73 ? 11.084 -1.835 -9.733 1.00 90.25 73 ALA A O 1
ATOM 561 N N . TYR A 1 74 ? 10.026 -3.690 -9.060 1.00 90.19 74 TYR A N 1
ATOM 562 C CA . TYR A 1 74 ? 10.638 -4.601 -10.012 1.00 90.19 74 TYR A CA 1
ATOM 563 C C . TYR A 1 74 ? 9.486 -5.413 -10.584 1.00 90.19 74 TYR A C 1
ATOM 565 O O . TYR A 1 74 ? 8.948 -6.265 -9.878 1.00 90.19 74 TYR A O 1
ATOM 573 N N . PHE A 1 75 ? 9.069 -5.084 -11.806 1.00 89.12 75 PHE A N 1
ATOM 574 C CA . PHE A 1 75 ? 7.872 -5.662 -12.405 1.00 89.12 75 PHE A CA 1
ATOM 575 C C . PHE A 1 75 ? 8.143 -7.091 -12.851 1.00 89.12 75 PHE A C 1
ATOM 577 O O . PHE A 1 75 ? 9.132 -7.350 -13.547 1.00 89.12 75 PHE A O 1
ATOM 584 N N . THR A 1 76 ? 7.286 -8.015 -12.435 1.00 87.12 76 THR A N 1
ATOM 585 C CA . THR A 1 76 ? 7.372 -9.422 -12.805 1.00 87.12 76 THR A CA 1
ATOM 586 C C . THR A 1 76 ? 6.910 -9.580 -14.243 1.00 87.12 76 THR A C 1
ATOM 588 O O . THR A 1 76 ? 5.738 -9.419 -14.557 1.00 87.12 76 THR A O 1
ATOM 591 N N . LEU A 1 77 ? 7.818 -9.965 -15.133 1.00 84.56 77 LEU A N 1
ATOM 592 C CA . LEU A 1 77 ? 7.461 -10.323 -16.500 1.00 84.56 77 LEU A CA 1
ATOM 593 C C . LEU A 1 77 ? 6.975 -11.782 -16.568 1.00 84.56 77 LEU A C 1
ATOM 595 O O . LEU A 1 77 ? 7.434 -12.616 -15.776 1.00 84.56 77 LEU A O 1
ATOM 599 N N . PRO A 1 78 ? 6.115 -12.135 -17.549 1.00 80.56 78 PRO A N 1
ATOM 600 C CA . PRO A 1 78 ? 5.665 -13.506 -17.751 1.00 80.56 78 PRO A CA 1
ATOM 601 C C . PRO A 1 78 ? 6.834 -14.490 -17.750 1.00 80.56 78 PRO A C 1
ATOM 603 O O . PRO A 1 78 ? 7.800 -14.346 -18.505 1.00 80.56 78 PRO A O 1
ATOM 606 N N . THR A 1 79 ? 6.748 -15.493 -16.877 1.00 71.62 79 THR A N 1
ATOM 607 C CA . THR A 1 79 ? 7.850 -16.438 -16.696 1.00 71.62 79 THR A CA 1
ATOM 608 C C . THR A 1 79 ? 8.082 -17.242 -17.973 1.00 71.62 79 THR A C 1
ATOM 610 O O . THR A 1 79 ? 7.149 -17.781 -18.571 1.00 71.62 79 THR A O 1
ATOM 613 N N . LYS A 1 80 ? 9.348 -17.374 -18.365 1.00 65.06 80 LYS A N 1
ATOM 614 C CA . LYS A 1 80 ? 9.786 -18.399 -19.309 1.00 65.06 80 LYS A CA 1
ATOM 615 C C . LYS A 1 80 ? 10.486 -19.483 -18.495 1.00 65.06 80 LYS A C 1
ATOM 617 O O . LYS A 1 80 ? 11.309 -19.168 -17.642 1.00 65.06 80 LYS A O 1
ATOM 622 N N . ASP A 1 81 ? 10.120 -20.745 -18.708 1.00 73.81 81 ASP A N 1
ATOM 623 C CA . ASP A 1 81 ? 10.722 -21.898 -18.020 1.00 73.81 81 ASP A CA 1
ATOM 624 C C . ASP A 1 81 ? 10.640 -21.840 -16.471 1.00 73.81 81 ASP A C 1
ATOM 626 O O . ASP A 1 81 ? 11.518 -22.345 -15.777 1.00 73.81 81 ASP A O 1
ATOM 630 N N . ASN A 1 82 ? 9.573 -21.238 -15.919 1.00 66.56 82 ASN A N 1
ATOM 631 C CA . ASN A 1 82 ? 9.356 -21.012 -14.475 1.00 66.56 82 ASN A CA 1
ATOM 632 C C . ASN A 1 82 ? 10.422 -20.142 -13.783 1.00 66.56 82 ASN A C 1
ATOM 634 O O . ASN A 1 82 ? 10.579 -20.209 -12.563 1.00 66.56 82 ASN A O 1
ATOM 638 N N . VAL A 1 83 ? 11.147 -19.313 -14.538 1.00 68.81 83 VAL A N 1
ATOM 639 C CA . VAL A 1 83 ? 12.088 -18.337 -13.980 1.00 68.81 83 VAL A CA 1
ATOM 640 C C . VAL A 1 83 ? 11.486 -16.933 -14.113 1.00 68.81 83 VAL A C 1
ATOM 642 O O . VAL A 1 83 ? 11.280 -16.469 -15.240 1.00 68.81 83 VAL A O 1
ATOM 645 N N . PRO A 1 84 ? 11.184 -16.245 -12.995 1.00 69.31 84 PRO A N 1
ATOM 646 C CA . PRO A 1 84 ? 10.774 -14.846 -13.021 1.00 69.31 84 PRO A CA 1
ATOM 647 C C . PRO A 1 84 ? 11.871 -13.968 -13.617 1.00 69.31 84 PRO A C 1
ATOM 649 O O . PRO A 1 84 ? 13.042 -14.088 -13.255 1.00 69.31 84 PRO A O 1
ATOM 652 N N . THR A 1 85 ? 11.481 -13.083 -14.531 1.00 78.69 85 THR A N 1
ATOM 653 C CA . THR A 1 85 ? 12.331 -11.988 -15.011 1.00 78.69 85 THR A CA 1
ATOM 654 C C . THR A 1 85 ? 11.751 -10.684 -14.494 1.00 78.69 85 THR A C 1
ATOM 656 O O . THR A 1 85 ? 10.533 -10.546 -14.424 1.00 78.69 85 THR A O 1
ATOM 659 N N . TRP A 1 86 ? 12.619 -9.743 -14.140 1.00 81.75 86 TRP A N 1
ATOM 660 C CA . TRP A 1 86 ? 12.231 -8.508 -13.473 1.00 81.75 86 TRP A CA 1
ATOM 661 C C . TRP A 1 86 ? 12.612 -7.293 -14.318 1.00 81.75 86 TRP A C 1
ATOM 663 O O . TRP A 1 86 ? 13.770 -7.178 -14.723 1.00 81.75 86 TRP A O 1
ATOM 673 N N . ASP A 1 87 ? 11.666 -6.383 -14.550 1.00 84.25 87 ASP A N 1
ATOM 674 C CA . ASP A 1 87 ? 11.922 -5.069 -15.151 1.00 84.25 87 ASP A CA 1
ATOM 675 C C . ASP A 1 87 ? 12.046 -4.006 -14.041 1.00 84.25 87 ASP A C 1
ATOM 677 O O . ASP A 1 87 ? 11.088 -3.789 -13.295 1.00 84.25 87 ASP A O 1
ATOM 681 N N . PRO A 1 88 ? 13.216 -3.376 -13.831 1.00 85.31 88 PRO A N 1
ATOM 682 C CA . PRO A 1 88 ? 13.410 -2.448 -12.721 1.00 85.31 88 PRO A CA 1
ATOM 683 C C . PRO A 1 88 ? 12.783 -1.069 -12.986 1.00 85.31 88 PRO A C 1
ATOM 685 O O . PRO A 1 88 ? 13.237 -0.308 -13.839 1.00 85.31 88 PRO A O 1
ATOM 688 N N . HIS A 1 89 ? 11.834 -0.680 -12.136 1.00 84.69 89 HIS A N 1
ATOM 689 C CA . HIS A 1 89 ? 11.223 0.653 -12.069 1.00 84.69 89 HIS A CA 1
ATOM 690 C C . HIS A 1 89 ? 11.673 1.359 -10.785 1.00 84.69 89 HIS A C 1
ATOM 692 O O . HIS A 1 89 ? 11.036 1.321 -9.727 1.00 84.69 89 HIS A O 1
ATOM 698 N N . LEU A 1 90 ? 12.848 1.985 -10.851 1.00 85.31 90 LEU A N 1
ATOM 699 C CA . LEU A 1 90 ? 13.453 2.654 -9.700 1.00 85.31 90 LEU A CA 1
ATOM 700 C C . LEU A 1 90 ? 12.735 3.970 -9.372 1.00 85.31 90 LEU A C 1
ATOM 702 O O . LEU A 1 90 ? 12.358 4.718 -10.270 1.00 85.31 90 LEU A O 1
ATOM 706 N N . SER A 1 91 ? 12.609 4.279 -8.076 1.00 86.38 91 SER A N 1
ATOM 707 C CA . SER A 1 91 ? 11.917 5.475 -7.580 1.00 86.38 91 SER A CA 1
ATOM 708 C C . SER A 1 91 ? 10.471 5.554 -8.070 1.00 86.38 91 SER A C 1
ATOM 710 O O . SER A 1 91 ? 9.960 6.643 -8.321 1.00 86.38 91 SER A O 1
ATOM 712 N N . TRP A 1 92 ? 9.830 4.389 -8.202 1.00 89.75 92 TRP A N 1
ATOM 713 C CA . TRP A 1 92 ? 8.436 4.248 -8.602 1.00 89.75 92 TRP A CA 1
ATOM 714 C C . TRP A 1 92 ? 7.509 5.065 -7.697 1.00 89.75 92 TRP A C 1
ATOM 716 O O . TRP A 1 92 ? 6.682 5.820 -8.190 1.00 89.75 92 TRP A O 1
ATOM 726 N N . ALA A 1 93 ? 7.731 5.022 -6.379 1.00 91.81 93 ALA A N 1
ATOM 727 C CA . ALA A 1 93 ? 7.114 5.962 -5.448 1.00 91.81 93 ALA A CA 1
ATOM 728 C C . ALA A 1 93 ? 8.196 6.711 -4.652 1.00 91.81 93 ALA A C 1
ATOM 730 O O . ALA A 1 93 ? 9.034 6.071 -4.011 1.00 91.81 93 ALA A O 1
ATOM 731 N N . PRO A 1 94 ? 8.186 8.055 -4.600 1.00 89.69 94 PRO A N 1
ATOM 732 C CA . PRO A 1 94 ? 9.148 8.816 -3.796 1.00 89.69 94 PRO A CA 1
ATOM 733 C C . PRO A 1 94 ? 8.893 8.702 -2.280 1.00 89.69 94 PRO A C 1
ATOM 735 O O . PRO A 1 94 ? 9.719 9.134 -1.474 1.00 89.69 94 PRO A O 1
ATOM 738 N N . GLY A 1 95 ? 7.765 8.102 -1.888 1.00 91.00 95 GLY A N 1
ATOM 739 C CA . GLY A 1 95 ? 7.253 8.114 -0.523 1.00 91.00 95 GLY A CA 1
ATOM 740 C C . GLY A 1 95 ? 6.525 9.420 -0.215 1.00 91.00 95 GLY A C 1
ATOM 741 O O . GLY A 1 95 ? 6.404 10.307 -1.060 1.00 91.00 95 GLY A O 1
ATOM 742 N N . VAL A 1 96 ? 6.035 9.545 1.014 1.00 90.62 96 VAL A N 1
ATOM 743 C CA . VAL A 1 96 ? 5.336 10.749 1.487 1.00 90.62 96 VAL A CA 1
ATOM 744 C C . VAL A 1 96 ? 6.009 11.258 2.755 1.00 90.62 96 VAL A C 1
ATOM 746 O O . VAL A 1 96 ? 6.473 10.470 3.574 1.00 90.62 96 VAL A O 1
ATOM 749 N N . PHE A 1 97 ? 6.082 12.578 2.943 1.00 90.00 97 PHE A N 1
ATOM 750 C CA . PHE A 1 97 ? 6.930 13.183 3.986 1.00 90.00 97 PHE A CA 1
ATOM 751 C C . PHE A 1 97 ? 6.564 12.781 5.429 1.00 90.00 97 PHE A C 1
ATOM 753 O O . PHE A 1 97 ? 7.392 12.875 6.328 1.00 90.00 97 PHE A O 1
ATOM 760 N N . TYR A 1 98 ? 5.321 12.354 5.658 1.00 89.81 98 TYR A N 1
ATOM 761 C CA . TYR A 1 98 ? 4.798 11.885 6.948 1.00 89.81 98 TYR A CA 1
ATOM 762 C C . TYR A 1 98 ? 4.648 10.353 7.015 1.00 89.81 98 TYR A C 1
ATOM 764 O O . TYR A 1 98 ? 4.106 9.810 7.989 1.00 89.81 98 TYR A O 1
ATOM 772 N N . GLY A 1 99 ? 5.064 9.668 5.951 1.00 89.75 99 GLY A N 1
ATOM 773 C CA . GLY A 1 99 ? 4.903 8.240 5.757 1.00 89.75 99 GLY A CA 1
ATOM 774 C C . GLY A 1 99 ? 6.010 7.430 6.405 1.00 89.75 99 GLY A C 1
ATOM 775 O O . GLY A 1 99 ? 7.067 7.945 6.768 1.00 89.75 99 GLY A O 1
ATOM 776 N N . SER A 1 100 ? 5.746 6.137 6.559 1.00 95.06 100 SER A N 1
ATOM 777 C CA . SER A 1 100 ? 6.778 5.171 6.910 1.00 95.06 100 SER A CA 1
ATOM 778 C C . SER A 1 100 ? 6.467 3.800 6.323 1.00 95.06 100 SER A C 1
ATOM 780 O O . SER A 1 100 ? 5.309 3.501 6.006 1.00 95.06 100 SER A O 1
ATOM 782 N N . ARG A 1 101 ? 7.481 2.938 6.205 1.00 94.44 101 ARG A N 1
ATOM 783 C CA . ARG A 1 101 ? 7.299 1.566 5.693 1.00 94.44 101 ARG A CA 1
ATOM 784 C C . ARG A 1 101 ? 6.286 0.740 6.493 1.00 94.44 101 ARG A C 1
ATOM 786 O O . ARG A 1 101 ? 5.646 -0.153 5.941 1.00 94.44 101 ARG A O 1
ATOM 793 N N . GLU A 1 102 ? 6.143 1.006 7.792 1.00 94.75 102 GLU A N 1
ATOM 794 C CA . GLU A 1 102 ? 5.245 0.271 8.693 1.00 94.75 102 GLU A CA 1
ATOM 795 C C . GLU A 1 102 ? 3.781 0.655 8.467 1.00 94.75 102 GLU A C 1
ATOM 797 O O . GLU A 1 102 ? 2.871 -0.147 8.703 1.00 94.75 102 GLU A O 1
ATOM 802 N N . LYS A 1 103 ? 3.554 1.887 8.010 1.00 96.06 103 LYS A N 1
ATOM 803 C CA . LYS A 1 103 ? 2.232 2.451 7.727 1.00 96.06 103 LYS A CA 1
ATOM 804 C C . LYS A 1 103 ? 1.766 2.185 6.298 1.00 96.06 103 LYS A C 1
ATOM 806 O O . LYS A 1 103 ? 0.568 2.254 6.041 1.00 96.06 103 LYS A O 1
ATOM 811 N N . LEU A 1 104 ? 2.693 1.863 5.398 1.00 97.06 104 LEU A N 1
ATOM 812 C CA . LEU A 1 104 ? 2.398 1.543 4.008 1.00 97.06 104 LEU A CA 1
ATOM 813 C C . LEU A 1 104 ? 1.594 0.240 3.884 1.00 97.06 104 LEU A C 1
ATOM 815 O O . LEU A 1 104 ? 1.957 -0.793 4.459 1.00 97.06 104 LEU A O 1
ATOM 819 N N . ARG A 1 105 ? 0.532 0.272 3.084 1.00 97.38 105 ARG A N 1
ATOM 820 C CA . ARG A 1 105 ? -0.169 -0.897 2.542 1.00 97.38 105 ARG A CA 1
ATOM 821 C C . ARG A 1 105 ? -0.263 -0.753 1.023 1.00 97.38 105 ARG A C 1
ATOM 823 O O . ARG A 1 105 ? -0.304 0.365 0.524 1.00 97.38 105 ARG A O 1
ATOM 830 N N . MET A 1 106 ? -0.290 -1.891 0.336 1.00 97.19 106 MET A N 1
ATOM 831 C CA . MET A 1 106 ? -0.514 -1.985 -1.107 1.00 97.19 106 MET A CA 1
ATOM 832 C C . MET A 1 106 ? -1.808 -2.765 -1.331 1.00 97.19 106 MET A C 1
ATOM 834 O O . MET A 1 106 ? -1.940 -3.863 -0.775 1.00 97.19 106 MET A O 1
ATOM 838 N N . ALA A 1 107 ? -2.761 -2.188 -2.057 1.00 97.44 107 ALA A N 1
ATOM 839 C CA . ALA A 1 107 ? -4.014 -2.845 -2.433 1.00 97.44 107 ALA A CA 1
ATOM 840 C C . ALA A 1 107 ? -4.715 -2.046 -3.533 1.00 97.44 107 ALA A C 1
ATOM 842 O O . ALA A 1 107 ? -4.651 -0.824 -3.492 1.00 97.44 107 ALA A O 1
ATOM 843 N N . ASP A 1 108 ? -5.393 -2.717 -4.457 1.00 96.75 108 ASP A N 1
ATOM 844 C CA . ASP A 1 108 ? -6.247 -2.071 -5.458 1.00 96.75 108 ASP A CA 1
ATOM 845 C C . ASP A 1 108 ? -7.528 -1.565 -4.780 1.00 96.75 108 ASP A C 1
ATOM 847 O O . ASP A 1 108 ? -8.358 -2.375 -4.378 1.00 96.75 108 ASP A O 1
ATOM 851 N N . VAL A 1 109 ? -7.668 -0.256 -4.556 1.00 97.38 109 VAL A N 1
ATOM 852 C CA . VAL A 1 109 ? -8.857 0.339 -3.917 1.00 97.38 109 VAL A CA 1
ATOM 853 C C . VAL A 1 109 ? -9.768 1.054 -4.910 1.00 97.38 109 VAL A C 1
ATOM 855 O O . VAL A 1 109 ? -10.868 1.456 -4.525 1.00 97.38 109 VAL A O 1
ATOM 858 N N . ASP A 1 110 ? -9.363 1.223 -6.166 1.00 96.00 110 ASP A N 1
ATOM 859 C CA . ASP A 1 110 ? -10.208 1.837 -7.193 1.00 96.00 110 ASP A CA 1
ATOM 860 C C . ASP A 1 110 ? -10.769 0.841 -8.223 1.00 96.00 110 ASP A C 1
ATOM 862 O O . ASP A 1 110 ? -11.731 1.172 -8.926 1.00 96.00 110 ASP A O 1
ATOM 866 N N . GLY A 1 111 ? -10.283 -0.399 -8.204 1.00 95.06 111 GLY A N 1
ATOM 867 C CA . GLY A 1 111 ? -10.741 -1.526 -9.008 1.00 95.06 111 GLY A CA 1
ATOM 868 C C . GLY A 1 111 ? -10.152 -1.542 -10.415 1.00 95.06 111 GLY A C 1
ATOM 869 O O . GLY A 1 111 ? -10.765 -2.112 -11.322 1.00 95.06 111 GLY A O 1
ATOM 870 N N . ASP A 1 112 ? -9.023 -0.867 -10.643 1.00 94.69 112 ASP A N 1
ATOM 871 C CA . ASP A 1 112 ? -8.401 -0.766 -11.964 1.00 94.69 112 ASP A CA 1
ATOM 872 C C . ASP A 1 112 ? -7.393 -1.893 -12.274 1.00 94.69 112 ASP A C 1
ATOM 874 O O . ASP A 1 112 ? -6.765 -1.901 -13.345 1.00 94.69 112 ASP A O 1
ATOM 878 N N . GLY A 1 113 ? -7.256 -2.845 -11.348 1.00 93.56 113 GLY A N 1
ATOM 879 C CA . GLY A 1 113 ? -6.370 -3.997 -11.430 1.00 93.56 113 GLY A CA 1
ATOM 880 C C . GLY A 1 113 ? -4.938 -3.719 -10.982 1.00 93.56 113 GLY A C 1
ATOM 881 O O . GLY A 1 113 ? -4.117 -4.626 -11.065 1.00 93.56 113 GLY A O 1
ATOM 882 N N . LYS A 1 114 ? -4.609 -2.500 -10.533 1.00 95.12 114 LYS A N 1
ATOM 883 C CA . LYS A 1 114 ? -3.289 -2.154 -9.995 1.00 95.12 114 LYS A CA 1
ATOM 884 C C . LYS A 1 114 ? -3.372 -1.889 -8.503 1.00 95.12 114 LYS A C 1
ATOM 886 O O . LYS A 1 114 ? -4.280 -1.240 -8.004 1.00 95.12 114 LYS A O 1
ATOM 891 N N . ALA A 1 115 ? -2.362 -2.334 -7.769 1.00 96.62 115 ALA A N 1
ATOM 892 C CA . ALA A 1 115 ? -2.243 -2.001 -6.366 1.00 96.62 115 ALA A CA 1
ATOM 893 C C . ALA A 1 115 ? -1.915 -0.513 -6.176 1.00 96.62 115 ALA A C 1
ATOM 895 O O . ALA A 1 115 ? -0.944 0.017 -6.729 1.00 96.62 115 ALA A O 1
ATOM 896 N N . ASP A 1 116 ? -2.686 0.123 -5.300 1.00 96.75 116 ASP A N 1
ATOM 897 C CA . ASP A 1 116 ? -2.519 1.508 -4.887 1.00 96.75 116 ASP A CA 1
ATOM 898 C C . ASP A 1 116 ? -1.609 1.636 -3.669 1.00 96.75 116 ASP A C 1
ATOM 900 O O . ASP A 1 116 ? -1.429 0.708 -2.873 1.00 96.75 116 ASP A O 1
ATOM 904 N N . TYR A 1 117 ? -1.059 2.835 -3.487 1.00 96.56 117 TYR A N 1
ATOM 905 C CA . TYR A 1 117 ? -0.219 3.175 -2.348 1.00 96.56 117 TYR A CA 1
ATOM 906 C C . TYR A 1 117 ? -1.081 3.752 -1.221 1.00 96.56 117 TYR A C 1
ATOM 908 O O . TYR A 1 117 ? -1.637 4.845 -1.331 1.00 96.56 117 TYR A O 1
ATOM 916 N N . LEU A 1 118 ? -1.173 3.044 -0.097 1.00 97.62 118 LEU A N 1
ATOM 917 C CA . LEU A 1 118 ? -2.025 3.430 1.028 1.00 97.62 118 LEU A CA 1
ATOM 918 C C . LEU A 1 118 ? -1.181 3.750 2.259 1.00 97.62 118 LEU A C 1
ATOM 920 O O . LEU A 1 118 ? -0.419 2.915 2.749 1.00 97.62 118 LEU A O 1
ATOM 924 N N . MET A 1 119 ? -1.352 4.948 2.811 1.00 97.38 119 MET A N 1
ATOM 925 C CA . MET A 1 119 ? -0.670 5.375 4.029 1.00 97.38 119 MET A CA 1
ATOM 926 C C . MET A 1 119 ? -1.639 5.365 5.210 1.00 97.38 119 MET A C 1
ATOM 928 O O . MET A 1 119 ? -2.519 6.223 5.316 1.00 97.38 119 MET A O 1
ATOM 932 N N . VAL A 1 120 ? -1.468 4.396 6.113 1.00 97.44 120 VAL A N 1
ATOM 933 C CA . VAL A 1 120 ? -2.364 4.198 7.258 1.00 97.44 120 VAL A CA 1
ATOM 934 C C . VAL A 1 120 ? -1.845 4.925 8.497 1.00 97.44 120 VAL A C 1
ATOM 936 O O . VAL A 1 120 ? -0.758 4.660 9.012 1.00 97.44 120 VAL A O 1
ATOM 939 N N . GLY A 1 121 ? -2.653 5.835 9.026 1.00 96.00 121 GLY A N 1
ATOM 940 C CA . GLY A 1 121 ? -2.400 6.528 10.279 1.00 96.00 121 GLY A CA 1
ATOM 941 C C . GLY A 1 121 ? -2.560 5.626 11.506 1.00 96.00 121 GLY A C 1
ATOM 942 O O . GLY A 1 121 ? -3.240 4.602 11.491 1.00 96.00 121 GLY A O 1
ATOM 943 N N . ASN A 1 122 ? -1.986 6.052 12.633 1.00 95.38 122 ASN A N 1
ATOM 944 C CA . ASN A 1 122 ? -1.970 5.266 13.876 1.00 95.38 122 ASN A CA 1
ATOM 945 C C . ASN A 1 122 ? -3.368 4.888 14.389 1.00 95.38 122 ASN A C 1
ATOM 947 O O . ASN A 1 122 ? -3.506 3.867 15.057 1.00 95.38 122 ASN A O 1
ATOM 951 N N . LYS A 1 123 ? -4.387 5.689 14.068 1.00 95.94 123 LYS A N 1
ATOM 952 C CA . LYS A 1 123 ? -5.788 5.483 14.457 1.00 95.94 123 LYS A CA 1
ATOM 953 C C . LYS A 1 123 ? -6.693 5.061 13.288 1.00 95.94 123 LYS A C 1
ATOM 955 O O . LYS A 1 123 ? -7.900 5.292 13.314 1.00 95.94 123 LYS A O 1
ATOM 960 N N . GLY A 1 124 ? -6.096 4.480 12.248 1.00 95.50 124 GLY A N 1
ATOM 961 C CA . GLY A 1 124 ? -6.825 3.807 11.179 1.00 95.50 124 GLY A CA 1
ATOM 962 C C . GLY A 1 124 ? -7.307 4.704 10.043 1.00 95.50 124 GLY A C 1
ATOM 963 O O . GLY A 1 124 ? -7.865 4.163 9.100 1.00 95.50 124 GLY A O 1
ATOM 964 N N . ALA A 1 125 ? -7.064 6.019 10.098 1.00 95.94 125 ALA A N 1
ATOM 965 C CA . ALA A 1 125 ? -7.263 6.900 8.946 1.00 95.94 125 ALA A CA 1
ATOM 966 C C . ALA A 1 125 ? -6.341 6.495 7.787 1.00 95.94 125 ALA A C 1
ATOM 968 O O . ALA A 1 125 ? -5.213 6.061 8.030 1.00 95.94 125 ALA A O 1
ATOM 969 N N . VAL A 1 126 ? -6.787 6.669 6.547 1.00 96.94 126 VAL A N 1
ATOM 970 C CA . VAL A 1 126 ? -6.046 6.251 5.350 1.00 96.94 126 VAL A CA 1
ATOM 971 C C . VAL A 1 126 ? -5.979 7.408 4.363 1.00 96.94 126 VAL A C 1
ATOM 973 O O . VAL A 1 126 ? -6.998 8.012 4.032 1.00 96.94 126 VAL A O 1
ATOM 976 N N . HIS A 1 127 ? -4.776 7.706 3.881 1.00 96.2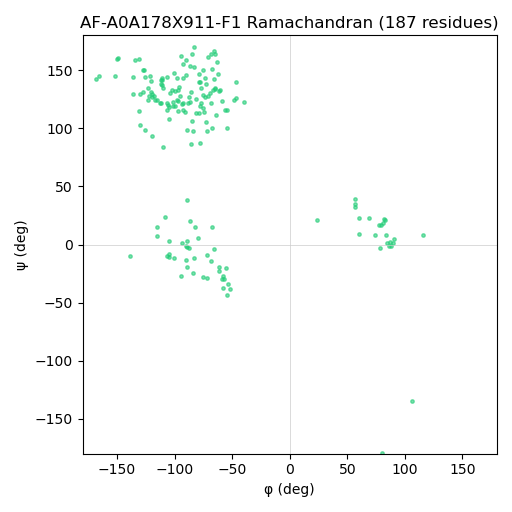5 127 HIS A N 1
ATOM 977 C CA . HIS A 1 127 ? -4.580 8.478 2.655 1.00 96.25 127 HIS A CA 1
ATOM 978 C C . HIS A 1 127 ? -4.241 7.494 1.537 1.00 96.25 127 HIS A C 1
ATOM 980 O O . HIS A 1 127 ? -3.288 6.726 1.683 1.00 96.25 127 HIS A O 1
ATOM 986 N N . ALA A 1 128 ? -5.032 7.497 0.467 1.00 96.25 128 ALA A N 1
ATOM 987 C CA . ALA A 1 128 ? -4.788 6.675 -0.708 1.00 96.25 128 ALA A CA 1
ATOM 988 C C . ALA A 1 128 ? -4.092 7.507 -1.788 1.00 96.25 128 ALA A C 1
ATOM 990 O O . ALA A 1 128 ? -4.358 8.698 -1.944 1.00 96.25 128 ALA A O 1
ATOM 991 N N . TYR A 1 129 ? -3.189 6.871 -2.514 1.00 95.75 129 TYR A N 1
ATOM 992 C CA . TYR A 1 129 ? -2.514 7.408 -3.681 1.00 95.75 129 TYR A CA 1
ATOM 993 C C . TYR A 1 129 ? -2.752 6.391 -4.794 1.00 95.75 129 TYR A C 1
ATOM 995 O O . TYR A 1 129 ? -2.101 5.345 -4.819 1.00 95.75 129 TYR A O 1
ATOM 1003 N N . LEU A 1 130 ? -3.740 6.677 -5.643 1.00 95.25 130 LEU A N 1
ATOM 1004 C CA . LEU A 1 130 ? -4.228 5.753 -6.662 1.00 95.25 130 LEU A CA 1
ATOM 1005 C C . LEU A 1 130 ? -3.222 5.643 -7.799 1.00 95.25 130 LEU A C 1
ATOM 1007 O O . LEU A 1 130 ? -2.818 6.665 -8.354 1.00 95.25 130 LEU A O 1
ATOM 1011 N N . ASN A 1 131 ? -2.827 4.430 -8.145 1.00 94.62 131 ASN A N 1
ATOM 1012 C CA . ASN A 1 131 ? -1.809 4.131 -9.131 1.00 94.62 131 ASN A CA 1
ATOM 1013 C C . ASN A 1 131 ? -2.388 4.131 -10.554 1.00 94.62 131 ASN A C 1
ATOM 1015 O O . ASN A 1 131 ? -2.883 3.137 -11.067 1.00 94.62 131 ASN A O 1
ATOM 1019 N N . LYS A 1 132 ? -2.221 5.247 -11.258 1.00 92.62 132 LYS A N 1
ATOM 1020 C CA . LYS A 1 132 ? -2.637 5.441 -12.654 1.00 92.62 132 LYS A CA 1
ATOM 1021 C C . LYS A 1 132 ? -1.595 4.975 -13.680 1.00 92.62 132 LYS A C 1
ATOM 1023 O O . LYS A 1 132 ? -1.622 5.425 -14.825 1.00 92.62 132 LYS A O 1
ATOM 1028 N N . GLY A 1 133 ? -0.661 4.099 -13.292 1.00 79.88 133 GLY A N 1
ATOM 1029 C CA . GLY A 1 133 ? 0.260 3.416 -14.212 1.00 79.88 133 GLY A CA 1
ATOM 1030 C C . GLY A 1 133 ? 1.314 4.314 -14.867 1.00 79.88 133 GLY A C 1
ATOM 1031 O O . GLY A 1 133 ? 1.820 4.007 -15.950 1.00 79.88 133 GLY A O 1
ATOM 1032 N N . GLY A 1 134 ? 1.640 5.456 -14.255 1.00 63.00 134 GLY A N 1
ATOM 1033 C CA . GLY A 1 134 ? 2.686 6.324 -14.786 1.00 63.00 134 GLY A CA 1
ATOM 1034 C C . GLY A 1 134 ? 4.066 5.652 -14.728 1.00 63.00 134 GLY A C 1
ATOM 1035 O O . GLY A 1 134 ? 4.394 4.909 -13.808 1.00 63.00 134 GLY A O 1
ATOM 1036 N N . ARG A 1 135 ? 4.896 5.888 -15.751 1.00 5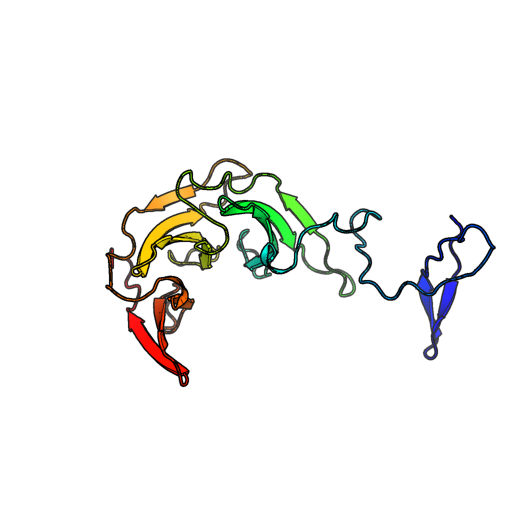5.72 135 ARG A N 1
ATOM 1037 C CA . ARG A 1 135 ? 6.259 5.338 -15.833 1.00 55.72 135 ARG A CA 1
ATOM 1038 C C . ARG A 1 135 ? 7.210 6.145 -14.934 1.00 55.72 135 ARG A C 1
ATOM 1040 O O . ARG A 1 135 ? 7.833 7.094 -15.408 1.00 55.72 135 ARG A O 1
ATOM 1047 N N . GLY A 1 136 ? 7.321 5.792 -13.652 1.00 60.28 136 GLY A N 1
ATOM 1048 C CA . GLY A 1 136 ? 8.280 6.387 -12.704 1.00 60.28 136 GLY A CA 1
ATOM 1049 C C . GLY A 1 136 ? 7.653 7.336 -11.671 1.00 60.28 136 GLY A C 1
ATOM 1050 O O . GLY A 1 136 ? 6.626 7.018 -11.094 1.00 60.28 136 GLY A O 1
ATOM 1051 N N . ILE A 1 137 ? 8.270 8.506 -11.435 1.00 51.31 137 ILE A N 1
ATOM 1052 C CA . ILE A 1 137 ? 7.942 9.498 -10.370 1.00 51.31 137 ILE A CA 1
ATOM 1053 C C . ILE A 1 137 ? 6.582 10.223 -10.517 1.00 51.31 137 ILE A C 1
ATOM 1055 O O . ILE A 1 137 ? 6.336 11.243 -9.873 1.00 51.31 137 ILE A O 1
ATOM 1059 N N . GLY A 1 138 ? 5.684 9.725 -11.359 1.00 62.06 138 GLY A N 1
ATOM 1060 C CA . GLY A 1 138 ? 4.372 10.310 -11.605 1.00 62.06 138 GLY A CA 1
ATOM 1061 C C . GLY A 1 138 ? 3.369 9.232 -11.975 1.00 62.06 138 GLY A C 1
ATOM 1062 O O . GLY A 1 138 ? 3.755 8.152 -12.402 1.00 62.06 138 GLY A O 1
ATOM 1063 N N . GLY A 1 139 ? 2.085 9.540 -11.809 1.00 85.06 139 GLY A N 1
ATOM 1064 C CA . GLY A 1 139 ? 0.997 8.586 -12.022 1.00 85.06 139 GLY A CA 1
ATOM 1065 C C . GLY A 1 139 ? 0.202 8.262 -10.766 1.00 85.06 139 GLY A C 1
ATOM 1066 O O . GLY A 1 139 ? -0.633 7.382 -10.835 1.00 85.06 139 GLY A O 1
ATOM 1067 N N . PHE A 1 140 ? 0.417 8.960 -9.649 1.00 92.25 140 PHE A N 1
ATOM 1068 C CA . PHE A 1 140 ? -0.433 8.808 -8.471 1.00 92.25 140 PHE A CA 1
ATOM 1069 C C . PHE A 1 140 ? -1.467 9.923 -8.372 1.00 92.25 140 PHE A C 1
ATOM 1071 O O . PHE A 1 140 ? -1.122 11.102 -8.465 1.00 92.25 140 PHE A O 1
ATOM 1078 N N . GLU A 1 141 ? -2.719 9.554 -8.132 1.00 93.38 141 GLU A N 1
ATOM 1079 C CA . GLU A 1 141 ? -3.793 10.484 -7.794 1.00 93.38 141 GLU A CA 1
ATOM 1080 C C . GLU A 1 141 ? -4.046 10.448 -6.281 1.00 93.38 141 GLU A C 1
ATOM 1082 O O . GLU A 1 141 ? -4.365 9.403 -5.720 1.00 93.38 141 GLU A O 1
ATOM 1087 N N . GLU A 1 142 ? -3.880 11.577 -5.590 1.00 93.38 142 GLU A N 1
ATOM 1088 C CA . GLU A 1 142 ? -4.033 11.629 -4.132 1.00 93.38 142 GLU A CA 1
ATOM 1089 C C . GLU A 1 142 ? -5.507 11.736 -3.710 1.00 93.38 142 GLU A C 1
ATOM 1091 O O . GLU A 1 142 ? -6.206 12.688 -4.055 1.00 93.38 142 GLU A O 1
ATOM 1096 N N . HIS A 1 143 ? -5.936 10.810 -2.853 1.00 93.69 143 HIS A N 1
ATOM 1097 C CA . HIS A 1 143 ? -7.244 10.773 -2.200 1.00 93.69 143 HIS A CA 1
ATOM 1098 C C . HIS A 1 143 ? -7.058 10.836 -0.684 1.00 93.69 143 HIS A C 1
ATOM 1100 O O . HIS A 1 143 ? -6.811 9.841 0.010 1.00 93.69 143 HIS A O 1
ATOM 1106 N N . ARG A 1 144 ? -7.121 12.056 -0.136 1.00 91.81 144 ARG A N 1
ATOM 1107 C CA . ARG A 1 144 ? -6.896 12.272 1.298 1.00 91.8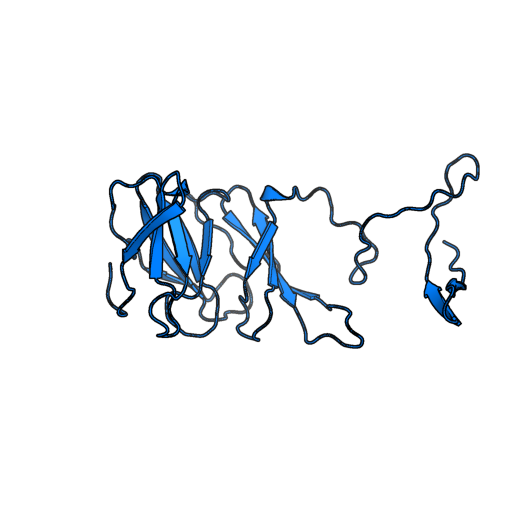1 144 ARG A CA 1
ATOM 1108 C C . ARG A 1 144 ? -8.121 11.878 2.112 1.00 91.81 144 ARG A C 1
ATOM 1110 O O . ARG A 1 144 ? -9.233 12.239 1.751 1.00 91.81 144 ARG A O 1
ATOM 1117 N N . TYR A 1 145 ? -7.886 11.242 3.263 1.00 91.88 145 TYR A N 1
ATOM 1118 C CA . TYR A 1 145 ? -8.955 10.732 4.127 1.00 91.88 145 TYR A CA 1
ATOM 1119 C C . TYR A 1 145 ? -9.879 9.765 3.383 1.00 91.88 145 TYR A C 1
ATOM 1121 O O . TYR A 1 145 ? -11.087 9.792 3.591 1.00 91.88 145 TYR A O 1
ATOM 1129 N N . PHE A 1 146 ? -9.282 8.922 2.533 1.00 94.38 146 PHE A N 1
ATOM 1130 C CA . PHE A 1 146 ? -9.968 7.831 1.850 1.00 94.38 146 PHE A CA 1
ATOM 1131 C C . PHE A 1 146 ? -10.737 6.953 2.844 1.00 94.38 146 PHE A C 1
ATOM 1133 O O . PHE A 1 146 ? -11.863 6.565 2.567 1.00 94.38 146 PHE A O 1
ATOM 1140 N N . VAL A 1 147 ? -10.143 6.724 4.022 1.00 94.88 147 VAL A N 1
ATOM 1141 C CA . VAL A 1 147 ? -10.849 6.277 5.228 1.00 94.88 147 VAL A CA 1
ATOM 1142 C C . VAL A 1 147 ? -10.643 7.329 6.310 1.00 94.88 147 VAL A C 1
ATOM 1144 O O . VAL A 1 147 ? -9.500 7.687 6.633 1.00 94.88 147 VAL A O 1
ATOM 1147 N N . LYS A 1 148 ? -11.730 7.822 6.902 1.00 93.44 148 LYS A N 1
ATOM 1148 C CA . LYS A 1 148 ? -11.660 8.690 8.090 1.00 93.44 148 LYS A CA 1
ATOM 1149 C C . LYS A 1 148 ? -11.084 7.959 9.306 1.00 93.44 148 LYS A C 1
ATOM 1151 O O . LYS A 1 148 ? -10.991 6.738 9.354 1.00 93.44 148 LYS A O 1
ATOM 1156 N N . GLU A 1 149 ? -10.672 8.714 10.325 1.00 94.00 149 GLU A N 1
ATOM 1157 C CA . GLU A 1 149 ? -10.169 8.125 11.572 1.00 94.00 149 GLU A CA 1
ATOM 1158 C C . GLU A 1 149 ? -11.214 7.182 12.187 1.00 94.00 149 GLU A C 1
ATOM 1160 O O . GLU A 1 149 ? -12.293 7.609 12.593 1.00 94.00 149 GLU A O 1
ATOM 1165 N N . THR A 1 150 ? -10.881 5.893 12.265 1.00 91.94 150 THR A N 1
ATOM 1166 C CA . THR A 1 150 ? -11.792 4.851 12.759 1.00 91.94 150 THR A CA 1
ATOM 1167 C C . THR A 1 150 ? -11.666 4.631 14.267 1.00 91.94 150 THR A C 1
ATOM 1169 O O . THR A 1 150 ? -12.490 3.950 14.876 1.00 91.94 150 THR A O 1
ATOM 1172 N N . GLY A 1 151 ? -10.608 5.175 14.880 1.00 94.06 151 GLY A N 1
ATOM 1173 C CA . GLY A 1 151 ? -10.248 4.950 16.281 1.00 94.06 151 GLY A CA 1
ATOM 1174 C C . GLY A 1 151 ? -9.554 3.605 16.531 1.00 94.06 151 GLY A C 1
ATOM 1175 O O . GLY A 1 151 ? -9.120 3.340 17.654 1.00 94.06 151 GLY A O 1
ATOM 1176 N N . TYR A 1 152 ? -9.402 2.764 15.504 1.00 94.00 152 TYR A N 1
ATOM 1177 C CA . TYR A 1 152 ? -8.704 1.483 15.600 1.00 94.00 152 TYR A CA 1
ATOM 1178 C C . TYR A 1 152 ? -7.209 1.630 15.283 1.00 94.00 152 TYR A C 1
ATOM 1180 O O . TYR A 1 152 ? -6.841 2.428 14.425 1.00 94.00 152 TYR A O 1
ATOM 1188 N N . PRO A 1 153 ? -6.316 0.851 15.926 1.00 95.19 153 PRO A N 1
ATOM 1189 C CA . PRO A 1 153 ? -4.892 0.895 15.611 1.00 95.19 153 PRO A CA 1
ATOM 1190 C C . PRO A 1 153 ? -4.613 0.565 14.140 1.00 95.19 153 PRO A C 1
ATOM 1192 O O . PRO A 1 153 ? -4.933 -0.534 13.690 1.00 95.19 153 PRO A O 1
ATOM 1195 N N . GLY A 1 154 ? -3.947 1.466 13.415 1.00 94.44 154 GLY A N 1
ATOM 1196 C CA . GLY A 1 154 ? -3.655 1.297 11.984 1.00 94.44 154 GLY A CA 1
ATOM 1197 C C . GLY A 1 154 ? -2.837 0.045 11.658 1.00 94.44 154 GLY A C 1
ATOM 1198 O O . GLY A 1 154 ? -3.031 -0.578 10.620 1.00 94.44 154 GLY A O 1
ATOM 1199 N N . VAL A 1 155 ? -1.993 -0.412 12.586 1.00 93.88 155 VAL A N 1
ATOM 1200 C CA . VAL A 1 155 ? -1.230 -1.667 12.450 1.00 93.88 155 VAL A CA 1
ATOM 1201 C C . VAL A 1 155 ? -2.113 -2.915 12.324 1.00 93.88 155 VAL A C 1
ATOM 1203 O O . VAL A 1 155 ? -1.640 -3.939 11.847 1.00 93.88 155 VAL A O 1
ATOM 1206 N N . LYS A 1 156 ? -3.388 -2.834 12.725 1.00 95.06 156 LYS A N 1
ATOM 1207 C CA . LYS A 1 156 ? -4.382 -3.908 12.584 1.00 95.06 156 LYS A CA 1
ATOM 1208 C C . LYS A 1 156 ? -5.151 -3.851 11.264 1.00 95.06 156 LYS A C 1
ATOM 1210 O O . LYS A 1 156 ? -6.026 -4.689 11.059 1.00 95.06 156 LYS A O 1
ATOM 1215 N N . SER A 1 157 ? -4.873 -2.860 10.417 1.00 95.88 157 SER A N 1
ATOM 1216 C CA . SER A 1 157 ? -5.556 -2.704 9.138 1.00 95.88 157 SER A CA 1
ATOM 1217 C C . SER A 1 157 ? -5.017 -3.663 8.078 1.00 95.88 157 SER A C 1
ATOM 1219 O O . SER A 1 157 ? -3.804 -3.882 7.962 1.00 95.88 157 SER A O 1
ATOM 1221 N N . ALA A 1 158 ? -5.942 -4.195 7.292 1.00 95.81 158 ALA A N 1
ATOM 1222 C CA . ALA A 1 158 ? -5.704 -4.927 6.062 1.00 95.81 158 ALA A CA 1
ATOM 1223 C C . ALA A 1 158 ? -6.677 -4.424 4.988 1.00 95.81 158 ALA A C 1
ATOM 1225 O O . ALA A 1 158 ? -7.714 -3.848 5.313 1.00 95.81 158 ALA A O 1
ATOM 1226 N N . PHE A 1 159 ? -6.323 -4.653 3.727 1.00 97.06 159 PHE A N 1
ATOM 1227 C CA . PHE A 1 159 ? -7.118 -4.251 2.571 1.00 97.06 159 PHE A CA 1
ATOM 1228 C C . PHE A 1 159 ? -7.258 -5.438 1.635 1.00 97.06 159 PHE A C 1
ATOM 1230 O O . PHE A 1 159 ? -6.240 -5.934 1.151 1.00 97.06 159 PHE A O 1
ATOM 1237 N N . ARG A 1 160 ? -8.472 -5.949 1.439 1.00 96.00 160 ARG A N 1
ATOM 1238 C CA . ARG A 1 160 ? -8.752 -7.106 0.573 1.00 96.00 160 ARG A CA 1
ATOM 1239 C C . ARG A 1 160 ? -10.166 -7.002 0.036 1.00 96.00 160 ARG A C 1
ATOM 1241 O O . ARG A 1 160 ? -11.034 -6.555 0.772 1.00 96.00 160 ARG A O 1
ATOM 1248 N N . ASP A 1 161 ? -10.378 -7.451 -1.192 1.00 95.88 161 ASP A N 1
ATOM 1249 C CA . ASP A 1 161 ? -11.716 -7.561 -1.767 1.00 95.88 161 ASP A CA 1
ATOM 1250 C C . ASP A 1 161 ? -12.468 -8.726 -1.101 1.00 95.88 161 ASP A C 1
ATOM 1252 O O . ASP A 1 161 ? -12.223 -9.900 -1.389 1.00 95.88 161 ASP A O 1
ATOM 1256 N N . ILE A 1 162 ? -13.306 -8.402 -0.115 1.00 95.44 162 ILE A N 1
ATOM 1257 C CA . ILE A 1 162 ? -14.198 -9.353 0.563 1.00 95.44 162 ILE A CA 1
ATOM 1258 C C . ILE A 1 162 ? -15.576 -9.336 -0.099 1.00 95.44 162 ILE A C 1
ATOM 1260 O O . ILE A 1 162 ? -16.295 -10.338 -0.039 1.00 95.44 162 ILE A O 1
ATOM 1264 N N . SER A 1 163 ? -15.947 -8.211 -0.706 1.00 94.88 163 SER A N 1
ATOM 1265 C CA . SER A 1 163 ? -17.226 -8.028 -1.384 1.00 94.88 163 SER A CA 1
ATOM 1266 C C . SER A 1 163 ? -17.326 -8.803 -2.710 1.00 94.88 163 SER A C 1
ATOM 1268 O O . SER A 1 163 ? -18.418 -9.239 -3.083 1.00 94.88 163 SER A O 1
ATOM 1270 N N . GLY A 1 164 ? -16.195 -9.036 -3.377 1.00 95.69 164 GLY A N 1
ATOM 1271 C CA . GLY A 1 164 ? -16.089 -9.619 -4.712 1.00 95.69 164 GLY A CA 1
ATOM 1272 C C . GLY A 1 164 ? -16.329 -8.617 -5.847 1.00 95.69 164 GLY A C 1
ATOM 1273 O O . GLY A 1 164 ? -16.665 -9.046 -6.953 1.00 95.69 164 GLY A O 1
ATOM 1274 N N . ASP A 1 165 ? -16.229 -7.310 -5.588 1.00 95.31 165 ASP A N 1
ATOM 1275 C CA . ASP A 1 165 ? -16.490 -6.248 -6.569 1.00 95.31 165 ASP A CA 1
ATOM 1276 C C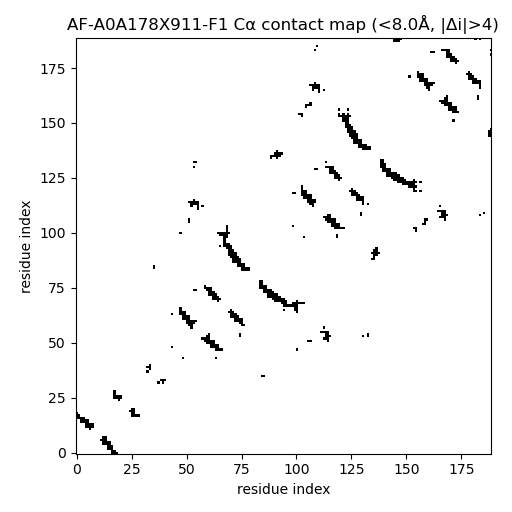 . ASP A 1 165 ? -15.233 -5.758 -7.309 1.00 95.31 165 ASP A C 1
ATOM 1278 O O . ASP A 1 165 ? -15.324 -4.881 -8.173 1.00 95.31 165 ASP A O 1
ATOM 1282 N N . GLY A 1 166 ? -14.076 -6.353 -7.008 1.00 93.75 166 GLY A N 1
ATOM 1283 C CA . GLY A 1 166 ? -12.784 -5.998 -7.579 1.00 93.75 166 GLY A CA 1
ATOM 1284 C C . GLY A 1 166 ? -12.054 -4.888 -6.829 1.00 93.75 166 GLY A C 1
ATOM 1285 O O . GLY A 1 166 ? -10.939 -4.562 -7.219 1.00 93.75 166 GLY A O 1
ATOM 1286 N N . LYS A 1 167 ? -12.623 -4.323 -5.757 1.00 96.06 167 LYS A N 1
ATOM 1287 C CA . LYS A 1 167 ? -11.981 -3.284 -4.944 1.00 96.06 167 LYS A CA 1
ATOM 1288 C C . LYS A 1 167 ? -11.639 -3.815 -3.566 1.00 96.06 167 LYS A C 1
ATOM 1290 O O . LYS A 1 167 ? -12.398 -4.528 -2.920 1.00 96.06 167 LYS A O 1
ATOM 1295 N N . ALA A 1 168 ? -10.490 -3.411 -3.051 1.00 97.38 168 ALA A N 1
ATOM 1296 C CA . ALA A 1 168 ? -10.095 -3.761 -1.706 1.00 97.38 168 ALA A CA 1
ATOM 1297 C C . ALA A 1 168 ? -10.943 -3.013 -0.666 1.00 97.38 168 ALA A C 1
ATOM 1299 O O . ALA A 1 168 ? -11.011 -1.780 -0.647 1.00 97.38 168 ALA A O 1
ATOM 1300 N N . ASP A 1 169 ? -11.515 -3.784 0.255 1.00 97.31 169 ASP A N 1
ATOM 1301 C CA . ASP A 1 169 ? -12.270 -3.313 1.411 1.00 97.31 169 ASP A CA 1
ATOM 1302 C C . ASP A 1 169 ? -11.348 -3.026 2.601 1.00 97.31 169 ASP A C 1
ATOM 1304 O O . ASP A 1 169 ? -10.295 -3.650 2.757 1.00 97.31 169 ASP A O 1
ATOM 1308 N N . TYR A 1 170 ? -11.755 -2.125 3.500 1.00 97.25 170 TYR A N 1
ATOM 1309 C CA . TYR A 1 170 ? -10.994 -1.819 4.715 1.00 97.25 170 TYR A CA 1
ATOM 1310 C C . TYR A 1 170 ? -11.350 -2.781 5.850 1.00 97.25 170 TYR A C 1
ATOM 1312 O O . TYR A 1 170 ? -12.497 -2.859 6.296 1.00 97.25 170 TYR A O 1
ATOM 1320 N N . ILE A 1 171 ? -10.347 -3.477 6.381 1.00 96.88 171 ILE A N 1
ATOM 1321 C CA . ILE A 1 171 ? -10.522 -4.516 7.398 1.00 96.88 171 ILE A CA 1
ATOM 1322 C C . ILE A 1 171 ? -9.689 -4.186 8.631 1.00 96.88 171 ILE A C 1
ATOM 1324 O O . ILE A 1 171 ? -8.503 -3.886 8.532 1.00 96.88 171 ILE A O 1
ATOM 1328 N N . VAL A 1 172 ? -10.276 -4.330 9.817 1.00 96.31 172 VAL A N 1
ATOM 1329 C CA . VAL A 1 172 ? -9.564 -4.338 11.101 1.00 96.31 172 VAL A CA 1
ATOM 1330 C C . VAL A 1 172 ? -9.530 -5.759 11.652 1.00 96.31 172 VAL A C 1
ATOM 1332 O O . VAL A 1 172 ? -10.574 -6.360 11.912 1.00 96.31 172 VAL A O 1
ATOM 1335 N N . LEU A 1 173 ? -8.319 -6.269 11.881 1.00 94.19 173 LEU A N 1
ATOM 1336 C CA . LEU A 1 173 ? -8.050 -7.588 12.454 1.00 94.19 173 LEU A CA 1
ATOM 1337 C C . LEU A 1 173 ? -7.896 -7.504 13.978 1.00 94.19 173 LEU A C 1
ATOM 1339 O O . LEU A 1 173 ? -7.022 -6.810 14.511 1.00 94.19 173 LEU A O 1
ATOM 1343 N N . TYR A 1 174 ? -8.725 -8.241 14.709 1.00 90.56 174 TYR A N 1
ATOM 1344 C CA . TYR A 1 174 ? -8.642 -8.335 16.162 1.00 90.56 174 TYR A CA 1
ATOM 1345 C C . TYR A 1 174 ? -7.813 -9.543 16.607 1.00 90.56 174 TYR A C 1
ATOM 1347 O O . TYR A 1 174 ? -7.582 -10.510 15.879 1.00 90.56 174 TYR A O 1
ATOM 1355 N N . LYS A 1 175 ? -7.376 -9.501 17.871 1.00 88.62 175 LYS A N 1
ATOM 1356 C CA . LYS A 1 175 ? -6.742 -10.655 18.511 1.00 88.62 175 LYS A CA 1
ATOM 1357 C C . LYS A 1 175 ? -7.749 -11.809 18.549 1.00 88.62 175 LYS A C 1
ATOM 1359 O O . LYS A 1 175 ? -8.881 -11.607 18.972 1.00 88.62 175 LYS A O 1
ATOM 1364 N N . GLY A 1 176 ? -7.322 -13.000 18.139 1.00 88.75 176 GLY A N 1
ATOM 1365 C CA . GLY A 1 176 ? -8.199 -14.172 18.038 1.00 88.75 176 GLY A CA 1
ATOM 1366 C C . GLY A 1 176 ? -8.881 -14.334 16.676 1.00 88.75 176 GLY A C 1
ATOM 1367 O O . GLY A 1 176 ? -9.676 -15.252 16.526 1.00 88.75 176 GLY A O 1
ATOM 1368 N N . GLY A 1 177 ? -8.561 -13.485 15.691 1.00 88.25 177 GLY A N 1
ATOM 1369 C CA . GLY A 1 177 ? -8.961 -13.679 14.293 1.00 88.25 177 GLY A CA 1
ATOM 1370 C C . GLY A 1 177 ? -10.331 -13.116 13.919 1.00 88.25 177 GLY A C 1
ATOM 1371 O O . GLY A 1 177 ? -10.730 -13.248 12.766 1.00 88.25 177 GLY A O 1
ATOM 1372 N N . SER A 1 178 ? -11.050 -12.466 14.841 1.00 93.12 178 SER A N 1
ATOM 1373 C CA . SER A 1 178 ? -12.256 -11.728 14.461 1.00 93.12 178 SER A CA 1
ATOM 1374 C C . SER A 1 178 ? -11.901 -10.509 13.609 1.00 93.12 178 SER A C 1
ATOM 1376 O O . SER A 1 178 ? -10.817 -9.929 13.733 1.00 93.12 178 SER A O 1
ATOM 1378 N N . VAL A 1 179 ? -12.832 -10.118 12.743 1.00 94.31 179 VAL A N 1
ATOM 1379 C CA . VAL A 1 179 ? -12.668 -9.009 11.801 1.00 94.31 179 VAL A CA 1
ATOM 1380 C C . VAL A 1 179 ? -13.823 -8.028 11.910 1.00 94.31 179 VAL A C 1
ATOM 1382 O O . VAL A 1 179 ? -14.953 -8.406 12.219 1.00 94.31 179 VAL A O 1
ATOM 1385 N N . ARG A 1 180 ? -13.537 -6.760 11.628 1.00 94.69 180 ARG A N 1
ATOM 1386 C CA . ARG A 1 180 ? -14.544 -5.775 11.232 1.00 94.69 180 ARG A CA 1
ATOM 1387 C C . ARG A 1 180 ? -14.169 -5.258 9.854 1.00 94.69 180 ARG A C 1
ATOM 1389 O O . ARG A 1 180 ? -13.015 -4.895 9.656 1.00 94.69 180 ARG A O 1
ATOM 1396 N N . CYS A 1 181 ? -15.129 -5.241 8.943 1.00 93.94 181 CYS A N 1
ATOM 1397 C CA . CYS A 1 181 ? -14.934 -4.844 7.557 1.00 93.94 181 CYS A CA 1
ATOM 1398 C C . CYS A 1 181 ? -15.850 -3.668 7.220 1.00 93.94 181 CYS A C 1
ATOM 1400 O O . CYS A 1 181 ? -16.977 -3.607 7.715 1.00 93.94 181 CYS A O 1
ATOM 1402 N N . TRP A 1 182 ? -15.358 -2.766 6.381 1.00 94.81 182 TRP A N 1
ATOM 1403 C CA . TRP A 1 182 ? -16.112 -1.697 5.744 1.00 94.81 182 TRP A CA 1
ATOM 1404 C C . TRP A 1 182 ? -15.948 -1.857 4.239 1.00 94.81 182 TRP A C 1
ATOM 1406 O O . TRP A 1 182 ? -14.813 -1.918 3.766 1.00 94.81 182 TRP A O 1
ATOM 1416 N N . LEU A 1 183 ? -17.070 -1.963 3.529 1.00 94.88 183 LEU A N 1
ATOM 1417 C CA . LEU A 1 183 ? -17.073 -2.209 2.092 1.00 94.88 183 LEU A CA 1
ATOM 1418 C C . LEU A 1 183 ? -16.728 -0.939 1.324 1.00 94.88 183 LEU A C 1
ATOM 1420 O O . LEU A 1 183 ? -17.262 0.128 1.628 1.00 94.88 183 LEU A O 1
ATOM 1424 N N . ASN A 1 184 ? -15.856 -1.059 0.333 1.00 94.38 184 ASN A N 1
ATOM 1425 C CA . ASN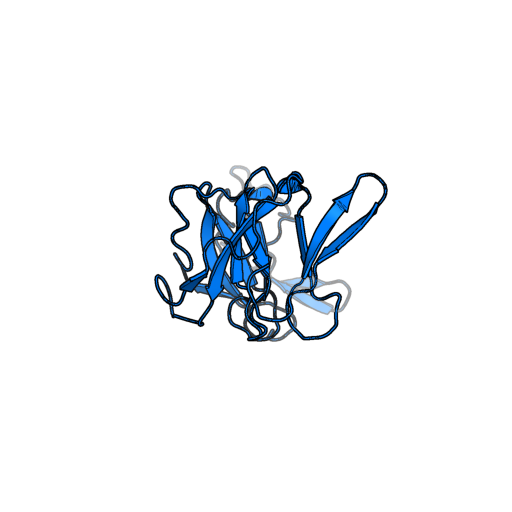 A 1 184 ? -15.462 0.046 -0.523 1.00 94.38 184 ASN A CA 1
ATOM 1426 C C . ASN A 1 184 ? -16.437 0.212 -1.699 1.00 94.38 184 ASN A C 1
ATOM 1428 O O . ASN A 1 184 ? -16.209 -0.265 -2.805 1.00 94.38 184 ASN A O 1
ATOM 1432 N N . GLU A 1 185 ? -17.513 0.966 -1.488 1.00 88.00 185 GLU A N 1
ATOM 1433 C CA . GLU A 1 185 ? -18.558 1.158 -2.505 1.00 88.00 185 GLU A CA 1
ATOM 1434 C C . GLU A 1 185 ? -18.225 2.246 -3.557 1.00 88.00 185 GLU A C 1
ATOM 1436 O O . GLU A 1 185 ? -19.100 2.696 -4.297 1.00 88.00 185 GLU A O 1
ATOM 1441 N N . GLY A 1 186 ? -16.965 2.695 -3.667 1.00 75.25 186 GLY A N 1
ATOM 1442 C CA . GLY A 1 186 ? -16.550 3.718 -4.643 1.00 75.25 186 GLY A CA 1
ATOM 1443 C C . GLY A 1 186 ? -16.883 5.168 -4.259 1.00 75.25 186 GLY A C 1
ATOM 1444 O O . GLY A 1 186 ? -16.853 6.055 -5.112 1.00 75.25 186 GLY A O 1
ATOM 1445 N N . GLY A 1 187 ? -17.183 5.421 -2.983 1.00 57.00 187 GLY A N 1
ATOM 1446 C CA . GLY A 1 187 ? -17.304 6.752 -2.389 1.00 57.00 187 GLY A CA 1
ATOM 1447 C C . GLY A 1 187 ? -16.597 6.794 -1.032 1.00 57.00 187 GLY A C 1
ATOM 1448 O O . GLY A 1 187 ? -16.599 5.796 -0.322 1.00 57.00 187 GLY A O 1
ATOM 1449 N N . ASN A 1 188 ? -15.967 7.930 -0.701 1.00 50.06 188 ASN A N 1
ATOM 1450 C CA . ASN A 1 188 ? -15.139 8.130 0.503 1.00 50.06 188 ASN A CA 1
ATOM 1451 C C . ASN A 1 188 ? -15.716 7.454 1.767 1.00 50.06 188 ASN A C 1
ATOM 1453 O O . ASN A 1 188 ? -16.830 7.799 2.176 1.00 50.06 188 ASN A O 1
ATOM 1457 N N . LEU A 1 189 ? -14.934 6.568 2.401 1.00 49.44 189 LEU A N 1
ATOM 1458 C CA . LEU A 1 189 ? -15.252 5.907 3.678 1.00 49.44 189 LEU A CA 1
ATOM 1459 C C . LEU A 1 189 ? -15.146 6.870 4.880 1.00 49.44 189 LEU A C 1
ATOM 1461 O O . LEU A 1 189 ? -14.110 7.558 5.058 1.00 49.44 189 LEU A O 1
#